Protein 3V75 (pdb70)

Foldseek 3Di:
DDDDPAADAALQVLLLVLCPQFQAEEEQEPAQVLLVLQVHHLALVSSLVSLVLLCVLPLLRHQEYEYAVVSQCVRPPSSVVSLLVSQVSSVVSPHAYEEDAAFDADVVLVVLVCAAAVVHSNDGQEYEYEAPVHPVRCVSNLVSNRRHSHAYAYEQAEDDPCRCVQNVCADPVGDGNNQVLVVLLVSQPPPPPAHRYHYAHEQPDDCCVVHDRPSSHAYEYEDQPHVCRDLLNQCVSQPPCSSRYRYYDYCQQSSQPPDSVSNSVSSSVSRVSNVVNNVD

Sequence (280 aa):
NLLYFQQGSLEPFGARLSSRADDDRGPLCVGIDPHASSLLADWGLSDDVAGLERFSRTVVEALGEHVVAVFKPQSAFFERFGSRGVAVLEKTVAEARAAGALVVDAKRGDIGSTAAYAEEAFLRKDSSPLFSDALTVSPYLGYGSLRPAVELARESSGAGLFVLALTSNPEGGEVQHAVRTDGRDVAATLAHLAAENAGEEPLGSFGAVVGATLGDLSSYDLDDINGPLLAPGIGAQGAAPADLPGVFGAAVRNVVPNVVSRGVLRHGPDVRALRRTAADDRFAEEIRRAAVAA

CATH classification: 3.20.20.70

Secondary structure (DSSP, 8-state):
-------PPPHHHHHHH---S-S-EEEE---HHHHHHTT--SSHHHHHHHHHHHHHHHTTT-SEEEE-HHHHHTTHHHHHHHHHHHHHHHHHTT-EE----B---TT--HHHHHHSSTTSTT--SEEEE--TT-GGGGHHHHHHHHHHT-EEEEEEE--STTTHHHHT-B-TTS-BTTT--HHHHHHTTT-SS--SEEEEE-TT-S-GGGS----SS-EEE--TTSTT-SGGGHHHHHGGGGGGEEEEESHHHHTTTT-HHHHHHHHHHHHHHHHHHHH-

B-factor: mean 14.93, std 10.45, range [2.68, 71.51]

InterPro domains:
  IPR001754 Orotidine 5'-phosphate decarboxylase domain [PF00215] (19-264)
  IPR001754 Orotidine 5'-phosphate decarboxylase domain [SM00934] (19-265)
  IPR011060 Ribulose-phosphate binding barrel [SSF51366] (6-270)
  IPR011995 Orotidine 5'-phosphate decarboxylase, type 2 [MF_01215] (4-279)
  IPR011995 Orotidine 5'-phosphate decarboxylase, type 2 [PTHR43375] (6-278)
  IPR011995 Orotidine 5'-phosphate decarboxylase, type 2 [TIGR02127] (6-265)
  IPR013785 Aldolase-type TIM barrel [G3DSA:3.20.20.70] (5-280)
  IPR018089 Orotidine 5'-phosphate decarboxylase, active site [PS00156] (93-106)

Structure (mmCIF, N/CA/C/O backbone):
data_3V75
#
_entry.id   3V75
#
_cell.length_a   77.882
_cell.length_b   83.342
_cell.length_c   44.081
_cell.angle_alpha   90.00
_cell.angle_beta   110.52
_cell.angle_gamma   90.00
#
_symmetry.space_group_name_H-M   'C 1 2 1'
#
loop_
_entity.id
_entity.type
_entity.pdbx_description
1 polymer "Orotidine 5'-phosphate decarboxylase"
2 water water
#
loop_
_atom_site.group_PDB
_atom_site.id
_atom_site.type_symbol
_atom_site.label_atom_id
_atom_site.label_alt_id
_atom_site.label_comp_id
_atom_site.label_asym_id
_atom_site.label_entity_id
_atom_site.label_seq_id
_atom_site.pdbx_PDB_ins_code
_atom_site.Cartn_x
_atom_site.Cartn_y
_atom_site.Cartn_z
_atom_site.occupancy
_atom_site.B_iso_or_equiv
_atom_site.auth_seq_id
_atom_site.auth_comp_id
_atom_site.auth_asym_id
_atom_site.auth_atom_id
_atom_site.pdbx_PDB_model_num
ATOM 1 N N . ASN A 1 16 ? 39.431 34.304 -8.194 1.00 46.29 -5 ASN A N 1
ATOM 2 C CA . ASN A 1 16 ? 38.641 33.750 -7.072 1.00 46.80 -5 ASN A CA 1
ATOM 3 C C . ASN A 1 16 ? 37.333 34.531 -6.766 1.00 49.73 -5 ASN A C 1
ATOM 4 O O . ASN A 1 16 ? 36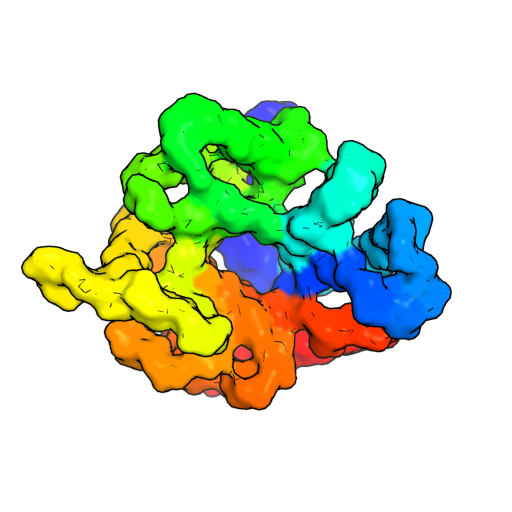.759 34.411 -5.661 1.00 43.62 -5 ASN A O 1
ATOM 9 N N . LEU A 1 17 ? 36.793 35.215 -7.781 1.00 27.54 -4 LEU A N 1
ATOM 10 C CA A LEU A 1 17 ? 35.841 36.296 -7.572 0.51 20.09 -4 LEU A CA 1
ATOM 11 C CA B LEU A 1 17 ? 35.849 36.323 -7.556 0.49 21.63 -4 LEU A CA 1
ATOM 12 C C . LEU A 1 17 ? 34.479 35.936 -6.964 1.00 28.87 -4 LEU A C 1
ATOM 13 O O . LEU A 1 17 ? 33.940 34.839 -7.199 1.00 25.54 -4 LEU A O 1
ATOM 22 N N . TYR A 1 18 ? 33.924 36.862 -6.174 1.00 16.13 -3 TYR A N 1
ATOM 23 C CA . TYR A 1 18 ? 32.525 36.791 -5.769 1.00 15.11 -3 TYR A CA 1
ATOM 24 C C . TYR A 1 18 ? 31.630 36.936 -7.022 1.00 15.58 -3 TYR A C 1
ATOM 25 O O . TYR A 1 18 ? 31.990 37.601 -7.996 1.00 14.29 -3 TYR A O 1
ATOM 34 N N . PHE A 1 19 ? 30.433 36.359 -6.983 1.00 13.06 -2 PHE A N 1
ATOM 35 C CA . PHE A 1 19 ? 29.385 36.779 -7.928 1.00 11.81 -2 PHE A CA 1
ATOM 36 C C . PHE A 1 19 ? 28.038 36.423 -7.345 1.00 12.20 -2 PHE A C 1
ATOM 37 O O . PHE A 1 19 ? 27.889 35.408 -6.658 1.00 13.61 -2 PHE A O 1
ATOM 45 N N . GLN A 1 20 ? 27.032 37.240 -7.623 1.00 13.01 -1 GLN A N 1
ATOM 46 C CA A GLN A 1 20 ? 25.738 37.041 -6.966 0.50 13.78 -1 GLN A CA 1
ATOM 47 C CA B GLN A 1 20 ? 25.756 37.042 -6.954 0.50 13.97 -1 GLN A CA 1
ATOM 48 C C . GLN A 1 20 ? 25.147 35.700 -7.379 1.00 14.50 -1 GLN A C 1
ATOM 49 O O . GLN A 1 20 ? 24.369 35.095 -6.634 1.00 16.75 -1 GLN A O 1
ATOM 60 N N . GLY A 1 21 ? 25.533 35.206 -8.565 1.00 13.82 0 GLY A N 1
ATOM 61 C CA . GLY A 1 21 ? 25.065 33.919 -9.058 1.00 17.52 0 GLY A CA 1
ATOM 62 C C . GLY A 1 21 ? 25.739 32.684 -8.486 1.00 17.29 0 GLY A C 1
ATOM 63 O O . GLY A 1 21 ? 25.452 31.553 -8.912 1.00 20.15 0 GLY A O 1
ATOM 77 N N . SER A 1 23 ? 26.638 29.458 -6.503 1.00 27.86 2 SER A N 1
ATOM 78 C CA . SER A 1 23 ? 25.630 28.518 -5.983 1.00 28.39 2 SER A CA 1
ATOM 79 C C . SER A 1 23 ? 25.792 28.373 -4.456 1.00 28.10 2 SER A C 1
ATOM 80 O O . SER A 1 23 ? 26.923 28.352 -3.950 1.00 29.25 2 SER A O 1
ATOM 83 N N . LEU A 1 24 ? 24.662 28.241 -3.739 1.00 22.05 3 LEU A N 1
ATOM 84 C CA . LEU A 1 24 ? 24.722 27.787 -2.348 1.00 17.33 3 LEU A CA 1
ATOM 85 C C . LEU A 1 24 ? 25.309 26.396 -2.366 1.00 17.78 3 LEU A C 1
ATOM 86 O O . LEU A 1 24 ? 24.972 25.583 -3.260 1.00 16.36 3 LEU A O 1
ATOM 91 N N . GLU A 1 25 ? 26.164 26.114 -1.378 1.00 13.81 4 GLU A N 1
ATOM 92 C CA . GLU A 1 25 ? 26.660 24.759 -1.127 1.00 15.18 4 GLU A CA 1
ATOM 93 C C . GLU A 1 25 ? 25.452 23.823 -0.907 1.00 11.06 4 GLU A C 1
ATOM 94 O O . GLU A 1 25 ? 24.383 24.264 -0.491 1.00 11.88 4 GLU A O 1
ATOM 100 N N . PRO A 1 26 ? 25.588 22.529 -1.242 1.00 11.28 5 PRO A N 1
ATOM 101 C CA . PRO A 1 26 ? 24.441 21.619 -1.120 1.00 9.82 5 PRO A CA 1
ATOM 102 C C . PRO A 1 26 ? 23.822 21.606 0.288 1.00 11.90 5 PRO A C 1
ATOM 103 O O . PRO A 1 26 ? 24.563 21.704 1.288 1.00 9.93 5 PRO A O 1
ATOM 107 N N . PHE A 1 27 ? 22.496 21.531 0.344 1.00 9.68 6 PHE A N 1
ATOM 108 C CA . PHE A 1 27 ? 21.783 21.573 1.598 1.00 9.67 6 PHE A CA 1
ATOM 109 C C . PHE A 1 27 ? 22.298 20.562 2.637 1.00 9.18 6 PHE A C 1
ATOM 110 O O . PHE A 1 27 ? 22.461 20.927 3.820 1.00 8.68 6 PHE A O 1
ATOM 118 N N . GLY A 1 28 ? 22.566 19.323 2.234 1.00 8.87 7 GLY A N 1
ATOM 119 C CA . GLY A 1 28 ? 22.961 18.310 3.214 1.00 9.04 7 GLY A CA 1
ATOM 120 C C . GLY A 1 28 ? 24.240 18.756 3.923 1.00 10.36 7 GLY A C 1
ATOM 121 O O . GLY A 1 28 ? 24.359 18.639 5.170 1.00 10.38 7 GLY A O 1
ATOM 122 N N . ALA A 1 29 ? 25.210 19.267 3.160 1.00 9.31 8 ALA A N 1
ATOM 123 C CA . ALA A 1 29 ? 26.445 19.758 3.734 1.00 9.71 8 ALA A CA 1
ATOM 124 C C . ALA A 1 29 ? 26.207 20.990 4.613 1.00 11.08 8 ALA A C 1
ATOM 125 O O . ALA A 1 29 ? 26.799 21.114 5.707 1.00 10.48 8 ALA A O 1
ATOM 127 N N . ARG A 1 30 ? 25.386 21.932 4.146 1.00 10.74 9 ARG A N 1
ATOM 128 C CA . ARG A 1 30 ? 25.137 23.143 4.937 1.00 9.18 9 ARG A CA 1
ATOM 129 C C . ARG A 1 30 ? 24.412 22.797 6.242 1.00 10.76 9 ARG A C 1
ATOM 130 O O . ARG A 1 30 ? 24.714 23.383 7.294 1.00 9.89 9 ARG A O 1
ATOM 138 N N . LEU A 1 31 ? 23.478 21.861 6.167 1.00 7.72 10 LEU A N 1
ATOM 139 C CA . LEU A 1 31 ? 22.705 21.447 7.344 1.00 7.76 10 LEU A CA 1
ATOM 140 C C . LEU A 1 31 ? 23.639 20.748 8.365 1.00 10.34 10 LEU A C 1
ATOM 141 O O . LEU A 1 31 ? 23.579 21.021 9.564 1.00 9.30 10 LEU A O 1
ATOM 146 N N . SER A 1 32 ? 24.485 19.835 7.884 1.00 9.71 11 SER A N 1
ATOM 147 C CA A SER A 1 32 ? 25.436 19.121 8.748 0.70 9.64 11 SER A CA 1
ATOM 148 C CA B SER A 1 32 ? 25.457 19.128 8.726 0.30 11.50 11 SER A CA 1
ATOM 149 C C . SER A 1 32 ? 26.315 20.146 9.476 1.00 12.85 11 SER A C 1
ATOM 150 O O . SER A 1 32 ? 26.528 20.048 10.715 1.00 12.12 11 SER A O 1
ATOM 155 N N . ARG A 1 33 ? 26.820 21.143 8.749 1.00 11.63 12 ARG A N 1
ATOM 156 C CA . ARG A 1 33 ? 27.651 22.183 9.366 1.00 13.62 12 ARG A CA 1
ATOM 157 C C . ARG A 1 33 ? 26.867 23.028 10.374 1.00 12.58 12 ARG A C 1
ATOM 158 O O . ARG A 1 33 ? 27.397 23.348 11.460 1.00 12.70 12 ARG A O 1
ATOM 166 N N . ALA A 1 34 ? 25.622 23.385 10.046 1.00 11.52 13 ALA A N 1
ATOM 167 C CA . ALA A 1 34 ? 24.821 24.245 10.914 1.00 10.78 13 ALA A CA 1
ATOM 168 C C . ALA A 1 34 ? 24.533 23.536 12.246 1.00 9.46 13 ALA A C 1
ATOM 169 O O . ALA A 1 34 ? 24.621 24.160 13.320 1.00 10.19 13 ALA A O 1
ATOM 179 N N . ASP A 1 36 ? 26.326 21.216 13.599 1.00 11.57 15 ASP A N 1
ATOM 180 C CA . ASP A 1 36 ? 27.584 21.136 14.363 1.00 15.23 15 ASP A CA 1
ATOM 181 C C . ASP A 1 36 ? 27.860 22.494 15.047 1.00 14.58 15 ASP A C 1
ATOM 182 O O . ASP A 1 36 ? 28.287 22.557 16.209 1.00 17.10 15 ASP A O 1
ATOM 187 N N . ASP A 1 37 ? 27.663 23.586 14.298 1.00 11.53 16 ASP A N 1
ATOM 188 C CA A ASP A 1 37 ? 28.059 24.925 14.757 0.50 12.22 16 ASP A CA 1
ATOM 189 C CA B ASP A 1 37 ? 28.050 24.905 14.764 0.50 13.30 16 ASP A CA 1
ATOM 190 C C . ASP A 1 37 ? 27.090 25.466 15.816 1.00 14.62 16 ASP A C 1
ATOM 191 O O . ASP A 1 37 ? 27.517 25.991 16.836 1.00 18.14 16 ASP A O 1
ATOM 200 N N . ARG A 1 38 ? 25.792 25.364 15.576 1.00 11.68 17 ARG A N 1
ATOM 201 C CA . ARG A 1 38 ? 24.801 25.972 16.453 1.00 10.90 17 ARG A CA 1
ATOM 202 C C . ARG A 1 38 ? 24.095 24.966 17.348 1.00 12.14 17 ARG A C 1
ATOM 203 O O . ARG A 1 38 ? 23.337 25.370 18.243 1.00 16.86 17 ARG A O 1
ATOM 211 N N . GLY A 1 39 ? 24.297 23.676 17.077 1.00 10.03 18 GLY A N 1
ATOM 212 C CA . GLY A 1 39 ? 23.674 22.618 17.866 1.00 11.84 18 GLY A CA 1
ATOM 213 C C . GLY A 1 39 ? 22.549 21.945 17.094 1.00 12.57 18 GLY A C 1
ATOM 214 O O . GLY A 1 39 ? 21.942 22.539 16.171 1.00 11.45 18 GLY A O 1
ATOM 215 N N . PRO A 1 40 ? 22.257 20.691 17.449 1.00 10.18 19 PRO A N 1
ATOM 216 C CA . PRO A 1 40 ? 21.292 19.899 16.680 1.00 9.99 19 PRO A CA 1
ATOM 217 C C . PRO A 1 40 ? 19.834 20.205 17.084 1.00 8.44 19 PRO A C 1
ATOM 218 O O . PRO A 1 40 ? 19.203 19.444 17.831 1.00 10.20 19 PRO A O 1
ATOM 222 N N . LEU A 1 41 ? 19.281 21.267 16.527 1.00 7.63 20 LEU A N 1
ATOM 223 C CA . LEU A 1 41 ? 17.929 21.643 16.865 1.00 8.02 20 LEU A CA 1
ATOM 224 C C . LEU A 1 41 ? 17.288 22.434 15.732 1.00 7.30 20 LEU A C 1
ATOM 225 O O . LEU A 1 41 ? 17.922 23.319 15.143 1.00 7.40 20 LEU A O 1
ATOM 230 N N . CYS A 1 42 ? 16.020 22.120 15.466 1.00 6.09 21 CYS A N 1
ATOM 231 C CA . CYS A 1 42 ? 15.163 22.910 14.594 1.00 4.96 21 CYS A CA 1
ATOM 232 C C . CYS A 1 42 ? 13.998 23.399 15.446 1.00 6.13 21 CYS A C 1
ATOM 233 O O . CYS A 1 42 ? 13.390 22.607 16.171 1.00 7.34 21 CYS A O 1
ATOM 236 N N . VAL A 1 43 ? 13.695 24.688 15.373 1.00 6.36 22 VAL A N 1
ATOM 237 C CA . VAL A 1 43 ? 12.595 25.249 16.160 1.00 5.67 22 VAL A CA 1
ATOM 238 C C . VAL A 1 43 ? 11.456 25.587 15.227 1.00 5.28 22 VAL A C 1
ATOM 239 O O . VAL A 1 43 ? 11.653 26.300 14.224 1.00 5.61 22 VAL A O 1
ATOM 243 N N . GLY A 1 44 ? 10.262 25.091 15.516 1.00 5.54 23 GLY A N 1
ATOM 244 C CA . GLY A 1 44 ? 9.110 25.418 14.687 1.00 6.18 23 GLY A CA 1
ATOM 245 C C . GLY A 1 44 ? 8.767 26.890 14.817 1.00 6.44 23 GLY A C 1
ATOM 246 O O . GLY A 1 44 ? 8.983 27.523 15.870 1.00 8.65 23 GLY A O 1
ATOM 247 N N . ILE A 1 45 ? 8.228 27.481 13.751 1.00 6.42 24 ILE A N 1
ATOM 248 C CA . ILE A 1 45 ? 7.608 28.797 13.895 1.00 6.90 24 ILE A CA 1
ATOM 249 C C . ILE A 1 45 ? 6.130 28.522 13.631 1.00 6.68 24 ILE A C 1
ATOM 250 O O . ILE A 1 45 ? 5.688 28.382 12.459 1.00 6.81 24 ILE A O 1
ATOM 255 N N . ASP A 1 46 ? 5.366 28.398 14.725 1.00 8.84 25 ASP A N 1
ATOM 256 C CA . ASP A 1 46 ? 4.030 27.818 14.701 1.00 7.92 25 ASP A CA 1
ATOM 257 C C . ASP A 1 46 ? 3.005 2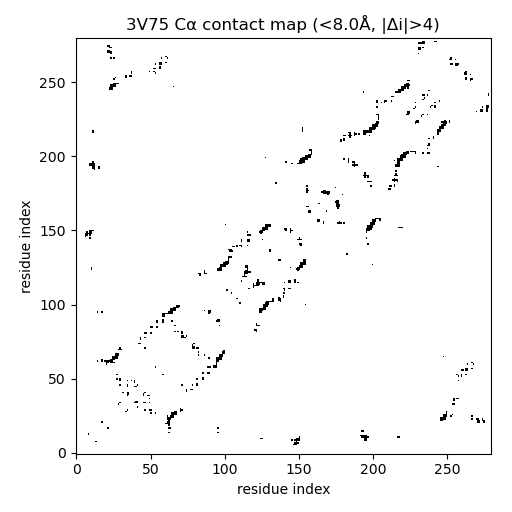8.760 15.324 1.00 9.17 25 ASP A C 1
ATOM 258 O O . ASP A 1 46 ? 2.558 28.532 16.460 1.00 9.44 25 ASP A O 1
ATOM 263 N N . PRO A 1 47 ? 2.656 29.851 14.628 1.00 7.36 26 PRO A N 1
ATOM 264 C CA . PRO A 1 47 ? 1.776 30.864 15.228 1.00 7.97 26 PRO A CA 1
ATOM 265 C C . PRO A 1 47 ? 0.309 30.440 15.123 1.00 9.43 26 PRO A C 1
ATOM 266 O O . PRO A 1 47 ? -0.511 31.144 14.497 1.00 11.20 26 PRO A O 1
ATOM 270 N N . HIS A 1 48 ? -0.039 29.299 15.705 1.00 8.71 27 HIS A N 1
ATOM 271 C CA . HIS A 1 48 ? -1.458 28.938 15.781 1.00 10.57 27 HIS A CA 1
ATOM 272 C C . HIS A 1 48 ? -2.169 29.739 16.853 1.00 12.44 27 HIS A C 1
ATOM 273 O O . HIS A 1 48 ? -1.534 30.351 17.732 1.00 11.62 27 HIS A O 1
ATOM 280 N N . ALA A 1 49 ? -3.495 29.760 16.779 1.00 13.05 28 ALA A N 1
ATOM 281 C CA . ALA A 1 49 ? -4.259 30.600 17.693 1.00 15.78 28 ALA A CA 1
ATOM 282 C C . ALA A 1 49 ? -3.974 30.306 19.179 1.00 14.53 28 ALA A C 1
ATOM 283 O O . ALA A 1 49 ? -3.951 31.244 19.969 1.00 18.10 28 ALA A O 1
ATOM 285 N N . SER A 1 50 ? -3.761 29.026 19.541 1.00 20.12 29 SER A N 1
ATOM 286 C CA A SER A 1 50 ? -3.451 28.629 20.922 0.50 23.64 29 SER A CA 1
ATOM 287 C CA B SER A 1 50 ? -3.479 28.679 20.945 0.50 24.14 29 SER A CA 1
ATOM 288 C C . SER A 1 50 ? -2.196 29.383 21.388 1.00 26.24 29 SER A C 1
ATOM 289 O O . SER A 1 50 ? -2.215 30.107 22.388 1.00 23.53 29 SER A O 1
ATOM 294 N N . LEU A 1 51 ? -1.091 29.205 20.650 1.00 16.56 30 LEU A N 1
ATOM 295 C CA . LEU A 1 51 ? 0.182 29.852 21.050 1.00 14.74 30 LEU A CA 1
ATOM 296 C C . LEU A 1 51 ? 0.061 31.367 21.046 1.00 12.40 30 LEU A C 1
ATOM 297 O O . LEU A 1 51 ? 0.623 32.041 21.921 1.00 14.84 30 LEU A O 1
ATOM 302 N N . LEU A 1 52 ? -0.654 31.936 20.064 1.00 15.46 31 LEU A N 1
ATOM 303 C CA . LEU A 1 52 ? -0.799 33.392 20.051 1.00 14.47 31 LEU A CA 1
ATOM 304 C C . LEU A 1 52 ? -1.534 33.871 21.328 1.00 17.83 31 LEU A C 1
ATOM 305 O O . LEU A 1 52 ? -1.101 34.836 21.966 1.00 19.81 31 LEU A O 1
ATOM 310 N N . ALA A 1 53 ? -2.617 33.178 21.692 1.00 18.25 32 ALA A N 1
ATOM 311 C CA . ALA A 1 53 ? -3.377 33.541 22.894 1.00 25.53 32 ALA A CA 1
ATOM 312 C C . ALA A 1 53 ? -2.449 33.356 24.102 1.00 25.31 32 ALA A C 1
ATOM 313 O O . ALA A 1 53 ? -2.405 34.232 24.974 1.00 25.17 32 ALA A O 1
ATOM 315 N N . ASP A 1 54 ? -1.733 32.235 24.162 1.00 19.44 33 ASP A N 1
ATOM 316 C CA . ASP A 1 54 ? -0.753 32.032 25.246 1.00 21.56 33 ASP A CA 1
ATOM 317 C C . ASP A 1 54 ? 0.255 33.205 25.358 1.00 18.60 33 ASP A C 1
ATOM 318 O O . ASP A 1 54 ? 0.634 33.607 26.487 1.00 22.67 33 ASP A O 1
ATOM 323 N N . TRP A 1 55 ? 0.764 33.745 24.241 1.00 18.51 34 TRP A N 1
ATOM 324 C CA . TRP A 1 55 ? 1.687 34.894 24.281 1.00 16.52 34 TRP A CA 1
ATOM 325 C C . TRP A 1 55 ? 0.973 36.198 24.568 1.00 26.26 34 TRP A C 1
ATOM 326 O O . TRP A 1 55 ? 1.598 37.261 24.515 1.00 20.36 34 TRP A O 1
ATOM 337 N N . GLY A 1 56 ? -0.342 36.127 24.795 1.00 19.10 35 GLY A N 1
ATOM 338 C CA . GLY A 1 56 ? -1.150 37.320 24.999 1.00 19.88 35 GLY A CA 1
ATOM 339 C C . GLY A 1 56 ? -1.311 38.142 23.730 1.00 26.98 35 GLY A C 1
ATOM 340 O O . GLY A 1 56 ? -1.457 39.375 23.802 1.00 26.32 35 GLY A O 1
ATOM 341 N N . LEU A 1 57 ? -1.248 37.479 22.563 1.00 21.18 36 LEU A N 1
ATOM 342 C CA . LEU A 1 57 ? -1.417 38.185 21.286 1.00 21.47 36 LEU A CA 1
ATOM 343 C C . LEU A 1 57 ? -2.793 37.829 20.698 1.00 14.63 36 LEU A C 1
ATOM 344 O O . LEU A 1 57 ? -3.374 36.773 21.015 1.00 22.36 36 LEU A O 1
ATOM 349 N N . SER A 1 58 ? -3.292 38.690 19.834 1.00 20.14 37 SER A N 1
ATOM 350 C CA . SER A 1 58 ? -4.606 38.479 19.236 1.00 20.69 37 SER A CA 1
ATOM 351 C C . SER A 1 58 ? -4.494 37.467 18.094 1.00 21.13 37 SER A C 1
ATOM 352 O O . SER A 1 58 ? -3.391 37.278 17.532 1.00 18.23 37 SER A O 1
ATOM 355 N N . ASP A 1 59 ? -5.605 36.829 17.735 1.00 16.52 38 ASP A N 1
ATOM 356 C CA . ASP A 1 59 ? -5.584 35.830 16.672 1.00 13.95 38 ASP A CA 1
ATOM 357 C C . ASP A 1 59 ? -5.828 36.513 15.349 1.00 18.49 38 ASP A C 1
ATOM 358 O O . ASP A 1 59 ? -6.922 36.412 14.764 1.00 21.18 38 ASP A O 1
ATOM 363 N N . ASP A 1 60 ? -4.852 37.279 14.902 1.00 14.76 39 ASP A N 1
ATOM 364 C CA . ASP A 1 60 ? -5.002 38.026 13.664 1.00 15.84 39 ASP A CA 1
ATOM 365 C C . ASP A 1 60 ? -3.649 38.284 13.084 1.00 16.98 39 ASP A C 1
ATOM 366 O O . ASP A 1 60 ? -2.642 37.851 13.658 1.00 15.35 39 ASP A O 1
ATOM 371 N N . VAL A 1 61 ? -3.620 38.979 11.944 1.00 15.89 40 VAL A N 1
ATOM 372 C CA . VAL A 1 61 ? -2.382 39.215 11.209 1.00 16.73 40 VAL A CA 1
ATOM 373 C C . VAL A 1 61 ? -1.362 39.971 12.067 1.00 17.11 40 VAL A C 1
ATOM 374 O O . VAL A 1 61 ? -0.160 39.655 12.035 1.00 15.32 40 VAL A O 1
ATOM 378 N N . ALA A 1 62 ? -1.826 40.976 12.809 1.00 13.89 41 ALA A N 1
ATOM 379 C CA . ALA A 1 62 ? -0.906 41.730 13.683 1.00 15.97 41 ALA A CA 1
ATOM 380 C C . ALA A 1 62 ? -0.268 40.822 14.759 1.00 13.48 41 ALA A C 1
ATOM 381 O O . ALA A 1 62 ? 0.928 40.945 15.044 1.00 16.70 41 ALA A O 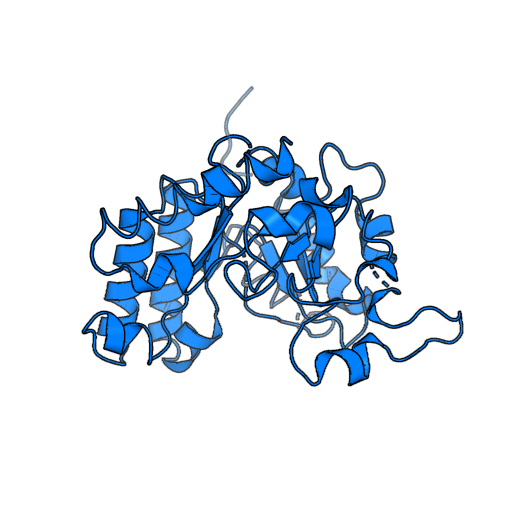1
ATOM 383 N N . GLY A 1 63 ? -1.062 39.903 15.327 1.00 14.14 42 GLY A N 1
ATOM 384 C CA . GLY A 1 63 ? -0.555 38.948 16.303 1.00 12.38 42 GLY A CA 1
ATOM 385 C C . GLY A 1 63 ? 0.435 37.976 15.681 1.00 15.88 42 GLY A C 1
ATOM 386 O O . GLY A 1 63 ? 1.534 37.710 16.223 1.00 15.06 42 GLY A O 1
ATOM 387 N N . LEU A 1 64 ? 0.042 37.436 14.524 1.00 12.96 43 LEU A N 1
ATOM 388 C CA . LEU A 1 64 ? 0.913 36.569 13.719 1.00 15.91 43 LEU A CA 1
ATOM 389 C C . LEU A 1 64 ? 2.270 37.213 13.482 1.00 11.47 43 LEU A C 1
ATOM 390 O O . LEU A 1 64 ? 3.340 36.581 13.642 1.00 12.16 43 LEU A O 1
ATOM 395 N N . GLU A 1 65 ? 2.225 38.469 13.082 1.00 13.41 44 GLU A N 1
ATOM 396 C CA . GLU A 1 65 ? 3.426 39.203 12.760 1.00 11.99 44 GLU A CA 1
ATOM 397 C C . GLU A 1 65 ? 4.312 39.452 14.000 1.00 15.97 44 GLU A C 1
ATOM 398 O O . GLU A 1 65 ? 5.538 39.305 13.936 1.00 13.14 44 GLU A O 1
ATOM 404 N N . ARG A 1 66 ? 3.697 39.837 15.124 1.00 13.34 45 ARG A N 1
ATOM 405 C CA . ARG A 1 66 ? 4.486 40.092 16.338 1.00 14.12 45 ARG A CA 1
ATOM 406 C C . ARG A 1 66 ? 5.157 38.803 16.844 1.00 12.07 45 ARG A C 1
ATOM 407 O O . ARG A 1 66 ? 6.332 38.807 17.258 1.00 11.88 45 ARG A O 1
ATOM 415 N N . PHE A 1 67 ? 4.406 37.709 16.807 1.00 10.73 46 PHE A N 1
ATOM 416 C CA . PHE A 1 67 ? 4.920 36.395 17.215 1.00 11.22 46 PHE A CA 1
ATOM 417 C C . PHE A 1 67 ? 6.141 36.037 16.354 1.00 11.08 46 PHE A C 1
ATOM 418 O O . PHE A 1 67 ? 7.215 35.671 16.861 1.00 10.79 46 PHE A O 1
ATOM 426 N N . SER A 1 68 ? 5.952 36.087 15.040 1.00 11.22 47 SER A N 1
ATOM 427 C CA . SER A 1 68 ? 6.991 35.666 14.107 1.00 10.10 47 SER A CA 1
ATOM 428 C C . SER A 1 68 ? 8.253 36.530 14.238 1.00 10.17 47 SER A C 1
ATOM 429 O O . SER A 1 68 ? 9.393 36.019 14.261 1.00 11.55 47 SER A O 1
ATOM 432 N N . ARG A 1 69 ? 8.052 37.829 14.361 1.00 12.37 48 ARG A N 1
ATOM 433 C CA . ARG A 1 69 ? 9.166 38.733 14.510 1.00 14.97 48 ARG A CA 1
ATOM 434 C C . ARG A 1 69 ? 9.955 38.429 15.785 1.00 13.39 48 ARG A C 1
ATOM 435 O O . ARG A 1 69 ? 11.191 38.436 15.775 1.00 14.85 48 ARG A O 1
ATOM 443 N N . THR A 1 70 ? 9.252 38.179 16.882 1.00 13.04 49 THR A N 1
ATOM 444 C CA . THR A 1 70 ? 9.922 37.923 18.151 1.00 13.52 49 THR A CA 1
ATOM 445 C C . THR A 1 70 ? 10.701 36.617 18.090 1.00 11.63 49 THR A C 1
ATOM 446 O O . THR A 1 70 ? 11.825 36.535 18.619 1.00 10.48 49 THR A O 1
ATOM 450 N N . VAL A 1 71 ? 10.120 35.591 17.459 1.00 10.60 50 VAL A N 1
ATOM 451 C CA . VAL A 1 71 ? 10.815 34.310 17.364 1.00 8.80 50 VAL A CA 1
ATOM 452 C C . VAL A 1 71 ? 12.133 34.477 16.646 1.00 8.79 50 VAL A C 1
ATOM 453 O O . VAL A 1 71 ? 13.163 34.004 17.131 1.00 9.32 50 VAL A O 1
ATOM 457 N N . VAL A 1 72 ? 12.135 35.180 15.507 1.00 8.86 51 VAL A N 1
ATOM 458 C CA . VAL A 1 72 ? 13.394 35.334 14.784 1.00 9.78 51 VAL A CA 1
ATOM 459 C C . VAL A 1 72 ? 14.368 36.271 15.482 1.00 10.75 51 VAL A C 1
ATOM 460 O O . VAL A 1 72 ? 15.581 36.028 15.478 1.00 10.24 51 VAL A O 1
ATOM 464 N N . GLU A 1 73 ? 13.863 37.334 16.101 1.00 10.46 52 GLU A N 1
ATOM 465 C CA . GLU A 1 73 ? 14.767 38.219 16.847 1.00 11.34 52 GLU A CA 1
ATOM 466 C C . GLU A 1 73 ? 15.441 37.483 17.997 1.00 11.33 52 GLU A C 1
ATOM 467 O O . GLU A 1 73 ? 16.641 37.643 18.226 1.00 12.28 52 GLU A O 1
ATOM 473 N N . ALA A 1 74 ? 14.657 36.684 18.724 1.00 10.93 53 ALA A N 1
ATOM 474 C CA . ALA A 1 74 ? 15.188 35.977 19.888 1.00 11.09 53 ALA A CA 1
ATOM 475 C C . ALA A 1 74 ? 16.142 34.879 19.495 1.00 10.50 53 ALA A C 1
ATOM 476 O O . ALA A 1 74 ? 17.173 34.679 20.144 1.00 11.14 53 ALA A O 1
ATOM 478 N N . LEU A 1 75 ? 15.792 34.140 18.452 1.00 9.74 54 LEU A N 1
ATOM 479 C CA . LEU A 1 75 ? 16.468 32.881 18.149 1.00 9.63 54 LEU A CA 1
ATOM 480 C C . LEU A 1 75 ? 17.261 32.814 16.840 1.00 9.90 54 LEU A C 1
ATOM 481 O O . LEU A 1 75 ? 18.029 31.876 16.658 1.00 10.47 54 LEU A O 1
ATOM 486 N N . GLY A 1 76 ? 17.088 33.810 15.956 1.00 9.79 55 GLY A N 1
ATOM 487 C CA . GLY A 1 76 ? 17.603 33.690 14.588 1.00 10.33 55 GLY A CA 1
ATOM 488 C C . GLY A 1 76 ? 19.105 33.502 14.527 1.00 9.67 55 GLY A C 1
ATOM 489 O O . GLY A 1 76 ? 19.590 32.793 13.649 1.00 10.42 55 GLY A O 1
ATOM 490 N N . GLU A 1 77 ? 19.839 34.107 15.455 1.00 11.65 56 GLU A N 1
ATOM 491 C CA . GLU A 1 77 ? 21.292 33.957 15.473 1.00 12.06 56 GLU A CA 1
ATOM 492 C C . GLU A 1 77 ? 21.769 32.726 16.224 1.00 12.73 56 GLU A C 1
ATOM 493 O O . GLU A 1 77 ? 22.977 32.431 16.225 1.00 14.96 56 GLU A O 1
ATOM 499 N N . HIS A 1 78 ? 20.838 32.007 16.859 1.00 11.67 57 HIS A N 1
ATOM 500 C CA . HIS A 1 78 ? 21.210 30.985 17.837 1.00 11.35 57 HIS A CA 1
ATOM 501 C C . HIS A 1 78 ? 20.828 29.600 17.470 1.00 10.88 57 HIS A C 1
ATOM 502 O O . HIS A 1 78 ? 21.444 28.647 17.935 1.00 15.16 57 HIS A O 1
ATOM 509 N N . VAL A 1 79 ? 19.845 29.448 16.604 1.00 10.36 58 VAL A N 1
ATOM 510 C CA A VAL A 1 79 ? 19.385 28.091 16.273 0.76 8.30 58 VAL A CA 1
ATOM 511 C CA B VAL A 1 79 ? 19.333 28.143 16.273 0.24 8.66 58 VAL A CA 1
ATOM 512 C C . VAL A 1 79 ? 19.822 27.673 14.892 1.00 8.59 58 VAL A C 1
ATOM 513 O O . VAL A 1 79 ? 19.938 28.515 13.981 1.00 8.40 58 VAL A O 1
ATOM 520 N N . ALA A 1 80 ? 20.117 26.382 14.759 1.00 8.08 59 ALA A N 1
ATOM 521 C CA . ALA A 1 80 ? 20.578 25.848 13.472 1.00 8.73 59 ALA A CA 1
ATOM 522 C C . ALA A 1 80 ? 19.512 26.007 12.382 1.00 6.64 59 ALA A C 1
ATOM 523 O O . ALA A 1 80 ? 19.829 26.407 11.251 1.00 7.46 59 ALA A O 1
ATOM 525 N N . VAL A 1 81 ? 18.264 25.685 12.709 1.00 6.59 60 VAL A N 1
ATOM 526 C CA . VAL A 1 81 ? 17.209 25.585 11.706 1.00 5.89 60 VAL A CA 1
ATOM 527 C C . VAL A 1 81 ? 15.908 26.105 12.299 1.00 5.42 60 VAL A C 1
ATOM 528 O O . VAL A 1 81 ? 15.630 25.878 13.494 1.00 6.06 60 VAL A O 1
ATOM 532 N N . PHE A 1 82 ? 15.097 26.780 11.486 1.00 5.39 61 PHE A N 1
A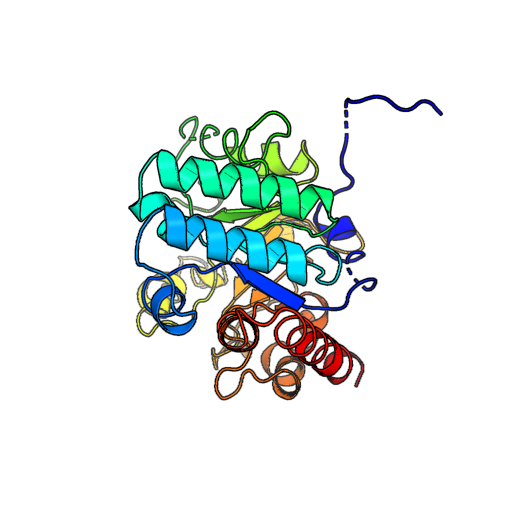TOM 533 C CA . PHE A 1 82 ? 13.687 27.037 11.820 1.00 5.38 61 PHE A CA 1
ATOM 534 C C . PHE A 1 82 ? 12.778 26.292 10.884 1.00 6.44 61 PHE A C 1
ATOM 535 O O . PHE A 1 82 ? 13.144 26.064 9.715 1.00 7.16 61 PHE A O 1
ATOM 543 N N . LYS A 1 83 ? 11.573 25.968 11.342 1.00 5.05 62 LYS A N 1
ATOM 544 C CA . LYS A 1 83 ? 10.577 25.338 10.476 1.00 5.17 62 LYS A CA 1
ATOM 545 C C . LYS A 1 83 ? 9.257 26.074 10.600 1.00 4.69 62 LYS A C 1
ATOM 546 O O . LYS A 1 83 ? 8.428 25.744 11.446 1.00 5.19 62 LYS A O 1
ATOM 552 N N . PRO A 1 84 ? 9.043 27.104 9.773 1.00 5.52 63 PRO A N 1
ATOM 553 C CA . PRO A 1 84 ? 7.705 27.705 9.769 1.00 5.62 63 PRO A CA 1
ATOM 554 C C . PRO A 1 84 ? 6.695 26.724 9.214 1.00 3.94 63 PRO A C 1
ATOM 555 O O . PRO A 1 84 ? 6.994 26.021 8.245 1.00 5.19 63 PRO A O 1
ATOM 559 N N . GLN A 1 85 ? 5.501 26.695 9.802 1.00 5.01 64 GLN A N 1
ATOM 560 C CA . GLN A 1 85 ? 4.398 25.884 9.283 1.00 4.29 64 GLN A CA 1
ATOM 561 C C . GLN A 1 85 ? 3.489 26.805 8.481 1.00 4.46 64 GLN A C 1
ATOM 562 O O . GLN A 1 85 ? 2.792 27.643 9.026 1.00 4.87 64 GLN A O 1
ATOM 568 N N . SER A 1 86 ? 3.518 26.612 7.159 1.00 4.31 65 SER A N 1
ATOM 569 C CA . SER A 1 86 ? 2.823 27.486 6.223 1.00 5.03 65 SER A CA 1
ATOM 570 C C . SER A 1 86 ? 1.341 27.658 6.565 1.00 5.24 65 SER A C 1
ATOM 571 O O . SER A 1 86 ? 0.804 28.756 6.399 1.00 5.19 65 SER A O 1
ATOM 574 N N . ALA A 1 87 ? 0.669 26.597 7.004 1.00 4.42 66 ALA A N 1
ATOM 575 C CA . ALA A 1 87 ? -0.779 26.690 7.207 1.00 5.23 66 ALA A CA 1
ATOM 576 C C . ALA A 1 87 ? -1.184 27.806 8.162 1.00 4.71 66 ALA A C 1
ATOM 577 O O . ALA A 1 87 ? -2.224 28.429 8.008 1.00 5.71 66 ALA A O 1
ATOM 579 N N . PHE A 1 88 ? -0.357 28.027 9.191 1.00 5.01 67 PHE A N 1
ATOM 580 C CA . PHE A 1 88 ? -0.705 29.019 10.209 1.00 5.43 67 PHE A CA 1
ATOM 581 C C . PHE A 1 88 ? -0.601 30.451 9.683 1.00 7.52 67 PHE A C 1
ATOM 582 O O . PHE A 1 88 ? -1.179 31.359 10.261 1.00 9.09 67 PHE A O 1
ATOM 590 N N . PHE A 1 89 ? 0.141 30.632 8.587 1.00 6.62 68 PHE A N 1
ATOM 591 C CA . PHE A 1 89 ? 0.243 31.918 7.900 1.00 7.72 68 PHE A CA 1
ATOM 592 C C . PHE A 1 89 ? -0.87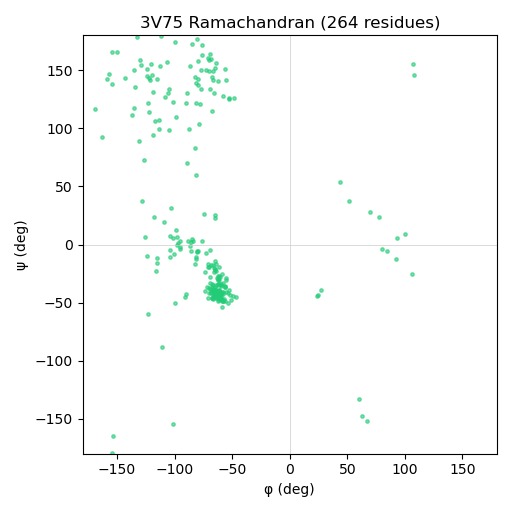4 32.007 6.828 1.00 7.69 68 PHE A C 1
ATOM 593 O O . PHE A 1 89 ? -1.520 33.041 6.669 1.00 9.12 68 PHE A O 1
ATOM 601 N N . GLU A 1 90 ? -1.090 30.898 6.101 1.00 6.21 69 GLU A N 1
ATOM 602 C CA . GLU A 1 90 ? -2.037 30.898 4.982 1.00 6.19 69 GLU A CA 1
ATOM 603 C C . GLU A 1 90 ? -3.448 31.188 5.442 1.00 7.58 69 GLU A C 1
ATOM 604 O O . GLU A 1 90 ? -4.278 31.673 4.664 1.00 8.24 69 GLU A O 1
ATOM 610 N N . ARG A 1 91 ? -3.749 30.857 6.705 1.00 7.14 70 ARG A N 1
ATOM 611 C CA . ARG A 1 91 ? -5.103 31.088 7.226 1.00 7.29 70 ARG A CA 1
ATOM 612 C C . ARG A 1 91 ? -5.473 32.571 7.217 1.00 8.62 70 ARG A C 1
ATOM 613 O O . ARG A 1 91 ? -6.655 32.911 7.258 1.00 10.05 70 ARG A O 1
ATOM 621 N N . PHE A 1 92 ? -4.462 33.443 7.141 1.00 7.83 71 PHE A N 1
ATOM 622 C CA . PHE A 1 92 ? -4.706 34.885 7.002 1.00 10.25 71 PHE A CA 1
ATOM 623 C C . PHE A 1 92 ? -4.584 35.384 5.549 1.00 11.36 71 PHE A C 1
ATOM 624 O O . PHE A 1 92 ? -4.560 36.590 5.316 1.00 14.82 71 PHE A O 1
ATOM 632 N N . GLY A 1 93 ? -4.543 34.472 4.587 1.00 10.15 72 GLY A N 1
ATOM 633 C CA . GLY A 1 93 ? -4.479 34.856 3.176 1.00 10.63 72 GLY A CA 1
ATOM 634 C C . GLY A 1 93 ? -3.163 35.531 2.814 1.00 11.03 72 GLY A C 1
ATOM 635 O O . GLY A 1 93 ? -2.095 35.269 3.422 1.00 10.85 72 GLY A O 1
ATOM 636 N N . SER A 1 94 ? -3.227 36.400 1.808 1.00 10.64 73 SER A N 1
ATOM 637 C CA . SER A 1 94 ? -2.025 37.033 1.279 1.00 9.56 73 SER A CA 1
ATOM 638 C C . SER A 1 94 ? -1.268 37.838 2.339 1.00 9.39 73 SER A C 1
ATOM 639 O O . SER A 1 94 ? -0.046 37.850 2.334 1.00 10.16 73 SER A O 1
ATOM 642 N N . ARG A 1 95 ? -1.990 38.481 3.249 1.00 10.17 74 ARG A N 1
ATOM 643 C CA . ARG A 1 95 ? -1.322 39.240 4.301 1.00 11.79 74 ARG A CA 1
ATOM 644 C C . ARG A 1 95 ? -0.540 38.328 5.254 1.00 9.61 74 ARG A C 1
ATOM 645 O O . ARG A 1 95 ? 0.538 38.711 5.747 1.00 10.27 74 ARG A O 1
ATOM 653 N N . GLY A 1 96 ? -1.057 37.130 5.502 1.00 9.39 75 GLY A N 1
ATOM 654 C CA . GLY A 1 96 ? -0.292 36.151 6.271 1.00 10.16 75 GLY A CA 1
ATOM 655 C C . GLY A 1 96 ? 0.929 35.646 5.532 1.00 7.68 75 GLY A C 1
ATOM 656 O O . GLY A 1 96 ? 2.004 35.461 6.097 1.00 8.09 75 GLY A O 1
ATOM 657 N N . VAL A 1 97 ? 0.762 35.394 4.229 1.00 7.95 76 VAL A N 1
ATOM 658 C CA . VAL A 1 97 ? 1.903 34.982 3.411 1.00 7.14 76 VAL A CA 1
ATOM 659 C C . VAL A 1 97 ? 2.993 36.066 3.355 1.00 8.26 76 VAL A C 1
ATOM 660 O O . VAL A 1 97 ? 4.193 35.752 3.333 1.00 8.70 76 VAL A O 1
ATOM 664 N N . ALA A 1 98 ? 2.583 37.335 3.361 1.00 8.54 77 ALA A N 1
ATOM 665 C CA . ALA A 1 98 ? 3.543 38.434 3.384 1.00 9.23 77 ALA A CA 1
ATOM 666 C C . ALA A 1 98 ? 4.371 38.406 4.686 1.00 9.15 77 ALA A C 1
ATOM 667 O O . ALA A 1 98 ? 5.600 38.603 4.663 1.00 9.32 77 ALA A O 1
ATOM 669 N N . VAL A 1 99 ? 3.717 38.130 5.817 1.00 9.00 78 VAL A N 1
ATOM 670 C CA . VAL A 1 99 ? 4.481 37.963 7.084 1.00 8.91 78 VAL A CA 1
ATOM 671 C C . VAL A 1 99 ? 5.444 36.782 6.959 1.00 8.13 78 VAL A C 1
ATOM 672 O O . VAL A 1 99 ? 6.582 36.853 7.410 1.00 8.42 78 VAL A O 1
ATOM 676 N N . LEU A 1 100 ? 4.979 35.691 6.336 1.00 8.33 79 LEU A N 1
ATOM 677 C CA . LEU A 1 100 ? 5.832 34.525 6.142 1.00 7.10 79 LEU A CA 1
ATOM 678 C C . LEU A 1 100 ? 7.070 34.858 5.307 1.00 7.00 79 LEU A C 1
ATOM 679 O O . LEU A 1 100 ? 8.186 34.442 5.642 1.00 7.47 79 LEU A O 1
ATOM 684 N N . GLU A 1 101 ? 6.876 35.636 4.239 1.00 7.47 80 GLU A N 1
ATOM 685 C CA . GLU A 1 101 ? 8.008 36.056 3.410 1.00 7.87 80 GLU A CA 1
ATOM 686 C C . GLU A 1 101 ? 9.060 36.769 4.238 1.00 9.25 80 GLU A C 1
ATOM 687 O O . GLU A 1 101 ? 10.264 36.478 4.132 1.00 9.67 80 GLU A O 1
ATOM 693 N N . LYS A 1 102 ? 8.611 37.728 5.044 1.00 8.89 81 LYS A N 1
ATOM 694 C CA . LYS A 1 102 ? 9.557 38.545 5.829 1.00 10.82 81 LYS A CA 1
ATOM 695 C C . LYS A 1 102 ? 10.266 37.703 6.875 1.00 9.52 81 LYS A C 1
ATOM 696 O O . LYS A 1 102 ? 11.461 37.867 7.131 1.00 11.50 81 LYS A O 1
ATOM 702 N N . THR A 1 103 ? 9.509 36.805 7.492 1.00 8.90 82 THR A N 1
ATOM 703 C CA . THR A 1 103 ? 10.022 35.946 8.549 1.00 8.01 82 THR A CA 1
ATOM 704 C C . THR A 1 103 ? 11.144 35.059 8.016 1.00 8.38 82 THR A C 1
ATOM 705 O O . THR A 1 103 ? 12.203 34.935 8.634 1.00 9.70 82 THR A O 1
ATOM 709 N N . VAL A 1 104 ? 10.899 34.425 6.864 1.00 8.53 83 VAL A N 1
ATOM 710 C CA . VAL A 1 104 ? 11.881 33.539 6.269 1.00 8.83 83 VAL A CA 1
ATOM 711 C C . VAL A 1 104 ? 13.118 34.364 5.868 1.00 10.33 83 VAL A C 1
ATOM 712 O O . VAL A 1 104 ? 14.259 33.953 6.127 1.00 9.61 83 VAL A O 1
ATOM 716 N N . ALA A 1 105 ? 12.905 35.543 5.268 1.00 8.80 84 ALA A N 1
ATOM 717 C CA . ALA A 1 105 ? 14.038 36.374 4.875 1.00 9.33 84 ALA A CA 1
ATOM 718 C C . ALA A 1 105 ? 14.876 36.762 6.096 1.00 10.34 84 ALA A C 1
ATOM 719 O O . ALA A 1 105 ? 16.120 36.679 6.062 1.00 10.69 84 ALA A O 1
ATOM 721 N N . GLU A 1 106 ? 14.213 37.198 7.162 1.00 9.55 85 GLU A N 1
ATOM 722 C CA . GLU A 1 106 ? 14.950 37.651 8.348 1.00 10.42 85 GLU A CA 1
ATOM 723 C C . GLU A 1 106 ? 15.688 36.467 8.979 1.00 12.15 85 GLU A C 1
ATOM 724 O O . GLU A 1 106 ? 16.835 36.596 9.413 1.00 10.50 85 GLU A O 1
ATOM 730 N N . ALA A 1 107 ? 15.032 35.316 9.037 1.00 8.82 86 ALA A N 1
ATOM 731 C CA . ALA A 1 107 ? 15.666 34.124 9.610 1.00 8.22 86 ALA A CA 1
ATOM 732 C C . ALA A 1 107 ? 16.936 33.767 8.846 1.00 8.42 86 ALA A C 1
ATOM 733 O O . ALA A 1 107 ? 17.994 33.521 9.442 1.00 8.83 86 ALA A O 1
ATOM 735 N N . ARG A 1 108 ? 16.828 33.734 7.512 1.00 9.38 87 ARG A N 1
ATOM 736 C CA . ARG A 1 108 ? 17.998 33.371 6.723 1.00 9.90 87 ARG A CA 1
ATOM 737 C C . ARG A 1 108 ? 19.082 34.442 6.829 1.00 12.11 87 ARG A C 1
ATOM 738 O O . ARG A 1 108 ? 20.282 34.109 6.836 1.00 11.82 87 ARG A O 1
ATOM 746 N N . ALA A 1 109 ? 18.691 35.711 6.895 1.00 10.21 88 ALA A N 1
ATOM 747 C CA . ALA A 1 109 ? 19.676 36.784 7.061 1.00 13.42 88 ALA A CA 1
ATOM 748 C C . ALA A 1 109 ? 20.443 36.644 8.390 1.00 11.42 88 ALA A C 1
ATOM 749 O O . ALA A 1 109 ? 21.617 37.032 8.484 1.00 14.48 88 ALA A O 1
ATOM 751 N N . ALA A 1 110 ? 19.776 36.078 9.408 1.00 11.10 89 ALA A N 1
ATOM 752 C CA . ALA A 1 110 ? 20.409 35.839 10.721 1.00 11.15 89 ALA A CA 1
ATOM 753 C C . ALA A 1 110 ? 21.278 34.599 10.713 1.00 10.61 89 ALA A C 1
ATOM 754 O O . ALA A 1 110 ? 21.970 34.313 11.699 1.00 11.61 89 ALA A O 1
ATOM 756 N N . GLY A 1 111 ? 21.266 33.860 9.600 1.00 10.62 90 GLY A N 1
ATOM 757 C CA . GLY A 1 111 ? 22.110 32.687 9.478 1.00 10.07 90 GLY A CA 1
ATOM 758 C C . GLY A 1 111 ? 21.452 31.370 9.872 1.00 9.71 90 GLY A C 1
ATOM 759 O O . GLY A 1 111 ? 22.126 30.331 9.868 1.00 12.13 90 GLY A O 1
ATOM 760 N N . ALA A 1 112 ? 20.156 31.388 10.171 1.00 8.58 91 ALA A N 1
ATOM 761 C CA . ALA A 1 112 ? 19.432 30.148 10.426 1.00 8.41 91 ALA A CA 1
ATOM 762 C C . ALA A 1 112 ? 19.019 29.522 9.091 1.00 7.78 91 ALA A C 1
ATOM 763 O O . ALA A 1 112 ? 18.716 30.258 8.136 1.00 10.47 91 ALA A O 1
ATOM 765 N N . LEU A 1 113 ? 19.043 28.195 9.008 1.00 7.15 92 LEU A N 1
ATOM 766 C CA . LEU A 1 113 ? 18.457 27.515 7.858 1.00 6.87 92 LEU A CA 1
ATOM 767 C C . LEU A 1 113 ? 16.962 27.529 8.042 1.00 7.15 92 LEU A C 1
ATOM 768 O O . LEU A 1 113 ? 16.477 27.499 9.175 1.00 7.31 92 LEU A O 1
ATOM 773 N N . VAL A 1 114 ? 16.215 27.543 6.946 1.00 5.98 93 VAL A N 1
ATOM 774 C CA . VAL A 1 114 ? 14.757 27.498 7.008 1.00 6.30 93 VAL A CA 1
ATOM 775 C C . VAL A 1 114 ? 14.214 26.317 6.215 1.00 5.71 93 VAL A C 1
ATOM 776 O O . VAL A 1 114 ? 14.463 26.198 5.007 1.00 6.07 93 VAL A O 1
ATOM 780 N N . VAL A 1 115 ? 13.471 25.465 6.906 1.00 5.03 94 VAL A N 1
ATOM 781 C CA . VAL A 1 115 ? 12.742 24.384 6.291 1.00 4.71 94 VAL A CA 1
ATOM 782 C C . VAL A 1 115 ? 11.305 24.834 6.197 1.00 6.08 94 VAL A C 1
ATOM 783 O O . VAL A 1 115 ? 10.620 24.996 7.222 1.00 6.26 94 VAL A O 1
ATOM 795 N N . ASP A 1 117 ? 7.729 24.188 6.004 1.00 4.60 96 ASP A N 1
ATOM 796 C CA . ASP A 1 117 ? 6.821 23.057 6.154 1.00 4.31 96 ASP A CA 1
ATOM 797 C C . ASP A 1 117 ? 5.479 23.400 5.523 1.00 3.23 96 ASP A C 1
ATOM 798 O O . ASP A 1 117 ? 4.583 24.017 6.138 1.00 3.87 96 ASP A O 1
ATOM 803 N N . ALA A 1 118 ? 5.370 23.021 4.250 1.00 3.04 97 ALA A N 1
ATOM 804 C CA . ALA A 1 118 ? 4.194 23.333 3.438 1.00 3.95 97 ALA A CA 1
ATOM 805 C C . ALA A 1 118 ? 3.558 22.062 2.845 1.00 2.68 97 ALA A C 1
ATOM 806 O O . ALA A 1 118 ? 2.444 22.108 2.283 1.00 3.58 97 ALA A O 1
ATOM 808 N N . LYS A 1 119 ? 4.253 20.930 2.979 1.00 4.24 98 LYS A N 1
ATOM 809 C CA . LYS A 1 119 ? 3.720 19.618 2.542 1.00 4.41 98 LYS A CA 1
ATOM 810 C C . LYS A 1 119 ? 3.037 19.697 1.177 1.00 3.25 98 LYS A C 1
ATOM 811 O O . LYS A 1 119 ? 1.875 19.307 1.012 1.00 4.40 98 LYS A O 1
ATOM 817 N N . ARG A 1 120 ? 3.781 20.216 0.200 1.00 2.99 99 ARG A N 1
ATOM 818 C CA . ARG A 1 120 ? 3.213 20.356 -1.159 1.00 2.74 99 ARG A CA 1
ATOM 819 C C . ARG A 1 120 ? 3.407 19.073 -1.937 1.00 3.66 99 ARG A C 1
ATOM 820 O O . ARG A 1 120 ? 4.367 18.323 -1.731 1.00 5.52 99 ARG A O 1
ATOM 828 N N . GLY A 1 121 ? 2.527 18.842 -2.898 1.00 4.68 100 GLY A N 1
ATOM 829 C CA . GLY A 1 121 ? 2.693 17.675 -3.752 1.00 6.10 100 GLY A CA 1
ATOM 830 C C . GLY A 1 121 ? 1.743 17.768 -4.930 1.00 5.84 100 GLY A C 1
ATOM 831 O O . GLY A 1 121 ? 0.520 17.766 -4.740 1.00 7.29 100 GLY A O 1
ATOM 832 N N . ASP A 1 122 ? 2.298 17.860 -6.138 1.00 5.39 101 ASP A N 1
ATOM 833 C CA . ASP A 1 122 ? 1.481 17.930 -7.346 1.00 5.66 101 ASP A CA 1
ATOM 834 C C . ASP A 1 122 ? 2.315 17.370 -8.522 1.00 8.68 101 ASP A C 1
ATOM 835 O O . ASP A 1 122 ? 3.347 16.719 -8.295 1.00 7.37 101 ASP A O 1
ATOM 840 N N . ILE A 1 123 ? 1.880 17.619 -9.754 1.00 9.02 102 ILE A N 1
ATOM 841 C CA . ILE A 1 123 ? 2.432 16.930 -10.918 1.00 8.15 102 ILE A CA 1
ATOM 842 C C . ILE A 1 123 ? 3.016 17.930 -11.914 1.00 9.33 102 ILE A C 1
ATOM 843 O O . ILE A 1 123 ? 2.461 19.031 -12.110 1.00 9.75 102 ILE A O 1
ATOM 848 N N . GLY A 1 124 ? 4.146 17.565 -12.536 1.00 8.01 103 GLY A N 1
ATOM 849 C CA . GLY A 1 124 ? 4.598 18.264 -13.726 1.00 7.25 103 GLY A CA 1
ATOM 850 C C . GLY A 1 124 ? 4.858 19.724 -13.488 1.00 8.59 103 GLY A C 1
ATOM 851 O O . GLY A 1 124 ? 5.507 20.095 -12.480 1.00 9.11 103 GLY A O 1
ATOM 852 N N . SER A 1 125 ? 4.357 20.571 -14.378 1.00 9.41 104 SER A N 1
ATOM 853 C CA . SER A 1 125 ? 4.649 21.997 -14.244 1.00 8.28 104 SER A CA 1
ATOM 854 C C . SER A 1 125 ? 4.012 22.572 -12.998 1.00 8.63 104 SER A C 1
ATOM 855 O O . SER A 1 125 ? 4.383 23.670 -12.570 1.00 9.10 104 SER A O 1
ATOM 858 N N . THR A 1 126 ? 3.033 21.871 -12.419 1.00 8.40 105 THR A N 1
ATOM 859 C CA . THR A 1 126 ? 2.457 22.369 -11.169 1.00 7.52 105 THR A CA 1
ATOM 860 C C . THR A 1 126 ? 3.428 22.139 -10.011 1.00 6.66 105 THR A C 1
ATOM 861 O O . THR A 1 126 ? 3.641 23.015 -9.185 1.00 6.42 105 THR A O 1
ATOM 873 N N . ALA A 1 128 ? 6.603 21.934 -10.539 1.00 6.84 107 ALA A N 1
ATOM 874 C CA . ALA A 1 128 ? 7.653 22.903 -10.832 1.00 7.34 107 ALA A CA 1
ATOM 875 C C . ALA A 1 128 ? 7.317 24.276 -10.266 1.00 7.30 107 ALA A C 1
ATOM 876 O O . ALA A 1 128 ? 8.195 24.998 -9.793 1.00 7.68 107 ALA A O 1
ATOM 878 N N . ALA A 1 129 ? 6.047 24.670 -10.351 1.00 6.80 108 ALA A N 1
ATOM 879 C CA . ALA A 1 129 ? 5.631 25.959 -9.837 1.00 7.25 108 ALA A CA 1
ATOM 880 C C . ALA A 1 129 ? 5.757 26.030 -8.302 1.00 6.37 108 ALA A C 1
ATOM 881 O O . ALA A 1 129 ? 6.178 27.049 -7.770 1.00 6.07 108 ALA A O 1
ATOM 883 N N . TYR A 1 130 ? 5.418 24.954 -7.584 1.00 5.22 109 TYR A N 1
ATOM 884 C CA . TYR A 1 130 ? 5.707 24.942 -6.150 1.00 5.12 109 TYR A CA 1
ATOM 885 C C . TYR A 1 130 ? 7.205 25.053 -5.874 1.00 6.82 109 TYR A C 1
ATOM 886 O O . TYR A 1 130 ? 7.645 25.750 -4.937 1.00 6.68 109 TYR A O 1
ATOM 895 N N . ALA A 1 131 ? 8.007 24.381 -6.693 1.00 8.33 110 ALA A N 1
ATOM 896 C CA . ALA A 1 131 ? 9.452 24.492 -6.526 1.00 10.86 110 ALA A CA 1
ATOM 897 C C . ALA A 1 131 ? 9.904 25.904 -6.800 1.00 13.43 110 ALA A C 1
ATOM 898 O O . ALA A 1 131 ? 10.801 26.427 -6.117 1.00 14.16 110 ALA A O 1
ATOM 900 N N . GLU A 1 132 ? 9.320 26.563 -7.789 1.00 8.83 111 GLU A N 1
ATOM 901 C CA A GLU A 1 132 ? 9.590 27.975 -8.145 0.56 12.04 111 GLU A CA 1
ATOM 902 C CA B GLU A 1 132 ? 9.786 27.902 -7.995 0.44 10.80 111 GLU A CA 1
ATOM 903 C C . GLU A 1 132 ? 9.302 28.871 -6.908 1.00 10.93 111 GLU A C 1
ATOM 904 O O . GLU A 1 132 ? 10.008 29.843 -6.637 1.00 15.89 111 GLU A O 1
ATOM 915 N N . ALA A 1 133 ? 8.196 28.564 -6.211 1.00 7.10 112 ALA A N 1
ATOM 916 C CA . ALA A 1 133 ? 7.790 29.374 -5.054 1.00 7.84 112 ALA A CA 1
ATOM 917 C C . ALA A 1 133 ? 8.797 29.254 -3.896 1.00 7.21 112 ALA A C 1
ATOM 918 O O . ALA A 1 133 ? 9.079 30.244 -3.213 1.00 8.75 112 ALA A O 1
ATOM 920 N N . PHE A 1 134 ? 9.313 28.048 -3.662 1.00 7.05 113 PHE A N 1
ATOM 921 C CA . PHE A 1 134 ? 10.052 27.797 -2.417 1.00 7.18 113 PHE A CA 1
ATOM 922 C C . PHE A 1 134 ? 11.541 27.470 -2.584 1.00 9.94 113 PHE A C 1
ATOM 923 O O . PHE A 1 134 ? 12.274 27.484 -1.580 1.00 9.27 113 PHE A O 1
ATOM 931 N N . LEU A 1 135 ? 11.999 27.112 -3.786 1.00 8.28 114 LEU A N 1
ATOM 932 C CA . LEU A 1 135 ? 13.328 26.487 -3.932 1.00 8.77 114 LEU A CA 1
ATOM 933 C C . LEU A 1 135 ? 14.226 27.186 -4.908 1.00 12.18 114 LEU A C 1
ATOM 934 O O . LEU A 1 135 ? 15.304 26.686 -5.211 1.00 14.82 114 LEU A O 1
ATOM 939 N N . ARG A 1 136 ? 13.816 28.328 -5.423 1.00 11.48 115 ARG A N 1
ATOM 940 C CA . ARG A 1 136 ? 14.701 29.061 -6.304 1.00 18.71 115 ARG A CA 1
ATOM 941 C C . ARG A 1 136 ? 15.077 30.384 -5.656 1.00 15.65 115 ARG A C 1
ATOM 942 O O . ARG A 1 136 ? 14.209 31.021 -5.060 1.00 14.94 115 ARG A O 1
ATOM 950 N N . LYS A 1 137 ? 16.314 30.862 -5.810 1.00 20.00 116 LYS A N 1
ATOM 951 C CA . LYS A 1 137 ? 16.701 32.034 -4.985 1.00 28.14 116 LYS A CA 1
ATOM 952 C C . LYS A 1 137 ? 16.008 33.352 -5.192 1.00 23.28 116 LYS A C 1
ATOM 953 O O . LYS A 1 137 ? 16.045 34.231 -4.321 1.00 34.71 116 LYS A O 1
ATOM 959 N N . ASP A 1 138 ? 15.396 33.534 -6.358 1.00 20.55 117 ASP A N 1
ATOM 960 C CA . ASP A 1 138 ? 14.689 34.778 -6.639 1.00 31.03 117 ASP A CA 1
ATOM 961 C C . ASP A 1 138 ? 13.296 34.809 -6.019 1.00 21.56 117 ASP A C 1
ATOM 962 O O . ASP A 1 138 ? 12.590 35.826 -6.101 1.00 25.71 117 ASP A O 1
ATOM 967 N N . SER A 1 139 ? 12.843 33.712 -5.440 1.00 17.49 118 SER A N 1
ATOM 968 C CA A SER A 1 139 ? 11.466 33.717 -4.945 0.60 23.75 118 SER A CA 1
ATOM 969 C CA B SER A 1 139 ? 11.472 33.682 -4.959 0.40 21.47 118 SER A CA 1
ATOM 970 C C . SER A 1 139 ? 11.352 34.400 -3.617 1.00 17.58 118 SER A C 1
ATOM 971 O O . SER A 1 139 ? 12.268 34.289 -2.790 1.00 13.46 118 SER A O 1
ATOM 976 N N . PRO A 1 140 ? 10.214 35.131 -3.383 1.00 17.61 119 PRO A N 1
ATOM 977 C CA . PRO A 1 140 ? 10.101 35.793 -2.080 1.00 25.94 119 PRO A CA 1
ATOM 978 C C . PRO A 1 140 ? 9.835 34.757 -0.977 1.00 9.26 119 PRO A C 1
ATOM 979 O O . PRO A 1 140 ? 9.856 35.183 0.152 1.00 16.86 119 PRO A O 1
ATOM 983 N N . LEU A 1 141 ? 9.602 33.472 -1.300 1.00 11.17 120 LEU A N 1
ATOM 984 C CA . LEU A 1 141 ? 9.535 32.425 -0.240 1.00 11.62 120 LEU A CA 1
ATOM 985 C C . LEU A 1 141 ? 10.717 31.441 -0.229 1.00 9.65 120 LEU A C 1
ATOM 986 O O . LEU A 1 141 ? 10.602 30.338 0.336 1.00 9.26 120 LEU A O 1
ATOM 991 N N . PHE A 1 142 ? 11.842 31.827 -0.852 1.00 9.59 121 PHE A N 1
ATOM 992 C CA . PHE A 1 142 ? 12.996 30.924 -0.966 1.00 8.77 121 PHE A CA 1
ATOM 993 C C . PHE A 1 142 ? 13.391 30.381 0.400 1.00 8.16 121 PHE A C 1
ATOM 994 O O . PHE A 1 142 ? 13.659 31.163 1.321 1.00 9.73 121 PHE A O 1
ATOM 1002 N N . SER A 1 143 ? 13.459 29.063 0.502 1.00 7.36 122 SER A N 1
ATOM 1003 C CA . SER A 1 143 ? 13.778 28.365 1.743 1.00 8.61 122 SER A CA 1
ATOM 1004 C C . SER A 1 143 ? 14.887 27.348 1.466 1.00 9.70 122 SER A C 1
ATOM 1005 O O . SER A 1 143 ? 15.088 26.919 0.325 1.00 11.19 122 SER A O 1
ATOM 1008 N N . ASP A 1 144 ? 15.602 26.931 2.510 1.00 6.37 123 ASP A N 1
ATOM 1009 C CA . ASP A 1 144 ? 16.686 25.974 2.324 1.00 7.92 123 ASP A CA 1
ATOM 1010 C C . ASP A 1 144 ? 16.180 24.566 2.057 1.00 7.51 123 ASP A C 1
ATOM 1011 O O . ASP A 1 144 ? 16.885 23.746 1.469 1.00 7.72 123 ASP A O 1
ATOM 1016 N N . ALA A 1 145 ? 14.959 24.270 2.486 1.00 5.87 124 ALA A N 1
ATOM 1017 C CA . ALA A 1 145 ? 14.322 23.006 2.125 1.00 5.03 124 ALA A CA 1
ATOM 1018 C C . ALA A 1 145 ? 12.817 23.135 2.174 1.00 4.99 124 ALA A C 1
ATOM 1019 O O . ALA A 1 145 ? 12.290 24.096 2.748 1.00 6.59 124 ALA A O 1
ATOM 1021 N N . LEU A 1 146 ? 12.121 22.154 1.593 1.00 4.74 125 LEU A N 1
ATOM 1022 C CA . LEU A 1 146 ? 10.667 22.174 1.525 1.00 4.25 125 LEU A CA 1
ATOM 1023 C C . LEU A 1 146 ? 10.166 20.805 1.902 1.00 3.77 125 LEU A C 1
ATOM 1024 O O . LEU A 1 146 ? 10.695 19.799 1.410 1.00 4.89 125 LEU A O 1
ATOM 1029 N N . THR A 1 147 ? 9.134 20.730 2.741 1.00 3.50 126 THR A N 1
ATOM 1030 C CA . THR A 1 147 ? 8.484 19.440 2.971 1.00 3.89 126 THR A CA 1
ATOM 1031 C C . THR A 1 147 ? 7.504 19.176 1.817 1.00 4.61 126 THR A C 1
ATOM 1032 O O . THR A 1 147 ? 6.750 20.078 1.378 1.00 4.27 126 THR A O 1
ATOM 1036 N N . VAL A 1 148 ? 7.496 17.920 1.362 1.00 3.49 127 VAL A N 1
ATOM 1037 C CA . VAL A 1 148 ? 6.637 17.495 0.239 1.00 3.56 127 VAL A CA 1
ATOM 1038 C C . VAL A 1 148 ? 5.969 16.179 0.540 1.00 3.90 127 VAL A C 1
ATOM 1039 O O . VAL A 1 148 ? 6.508 15.330 1.276 1.00 5.01 127 VAL A O 1
ATOM 1043 N N . SER A 1 149 ? 4.785 16.001 -0.025 1.00 4.94 128 SER A N 1
ATOM 1044 C CA . SER A 1 149 ? 3.992 14.800 0.217 1.00 5.44 128 SER A CA 1
ATOM 1045 C C . SER A 1 149 ? 4.114 13.948 -1.070 1.00 10.89 128 SER A C 1
ATOM 1046 O O . SER A 1 149 ? 4.079 14.493 -2.188 1.00 16.60 128 SER A O 1
ATOM 1049 N N . PRO A 1 150 ? 4.370 12.646 -0.947 1.00 8.79 129 PRO A N 1
ATOM 1050 C CA . PRO A 1 150 ? 4.565 11.830 -2.159 1.00 9.67 129 PRO A CA 1
ATOM 1051 C C . PRO A 1 150 ? 3.355 10.981 -2.508 1.00 6.26 129 PRO A C 1
ATOM 1052 O O . PRO A 1 150 ? 3.578 9.919 -3.121 1.00 6.66 129 PRO A O 1
ATOM 1056 N N . TYR A 1 151 ? 2.130 11.394 -2.217 1.00 6.63 130 TYR A N 1
ATOM 1057 C CA . TYR A 1 151 ? 0.958 10.591 -2.547 1.00 7.61 130 TYR A CA 1
ATOM 1058 C C . TYR A 1 151 ? 0.885 10.283 -4.068 1.00 7.33 130 TYR A C 1
ATOM 1059 O O . TYR A 1 151 ? 0.371 9.242 -4.491 1.00 7.68 130 TYR A O 1
ATOM 1068 N N . LEU A 1 152 ? 1.368 11.231 -4.878 1.00 5.20 131 LEU A N 1
ATOM 1069 C CA . LEU A 1 152 ? 1.307 11.076 -6.341 1.00 4.58 131 LEU A CA 1
ATOM 1070 C C . LEU A 1 152 ? 2.515 10.286 -6.882 1.00 4.15 131 LEU A C 1
ATOM 1071 O O . LEU A 1 152 ? 2.614 10.050 -8.100 1.00 5.08 131 LEU A O 1
ATOM 1076 N N . GLY A 1 153 ? 3.395 9.827 -5.986 1.00 5.60 132 GLY A N 1
ATOM 1077 C CA . GLY A 1 153 ? 4.499 8.956 -6.339 1.00 4.95 132 GLY A CA 1
ATOM 1078 C C . GLY A 1 153 ? 5.823 9.697 -6.261 1.00 5.68 132 GLY A C 1
ATOM 1079 O O . GLY A 1 153 ? 5.887 10.886 -6.573 1.00 6.59 132 GLY A O 1
ATOM 1080 N N . TYR A 1 154 ? 6.885 9.006 -5.867 1.00 5.53 133 TYR A N 1
ATOM 1081 C CA . TYR A 1 154 ? 8.184 9.667 -5.721 1.00 6.29 133 TYR A CA 1
ATOM 1082 C C . TYR A 1 154 ? 8.614 10.396 -7.032 1.00 6.20 133 TYR A C 1
ATOM 1083 O O . TYR A 1 154 ? 9.138 11.521 -7.000 1.00 6.54 133 TYR A O 1
ATOM 1092 N N . GLY A 1 155 ? 8.373 9.750 -8.170 1.00 5.41 134 GLY A N 1
ATOM 1093 C CA . GLY A 1 155 ? 8.823 10.317 -9.434 1.00 5.89 134 GLY A CA 1
ATOM 1094 C C . GLY A 1 155 ? 8.105 11.600 -9.729 1.00 5.84 134 GLY A C 1
ATOM 1095 O O . GLY A 1 155 ? 8.638 12.423 -10.495 1.00 8.10 134 GLY A O 1
ATOM 1096 N N . SER A 1 156 ? 6.917 11.818 -9.163 1.00 5.99 135 SER A N 1
ATOM 1097 C CA . SER A 1 156 ? 6.201 13.071 -9.417 1.00 6.18 135 SER A CA 1
ATOM 1098 C C . SER A 1 156 ? 6.922 14.266 -8.779 1.00 6.82 135 SER A C 1
ATOM 1099 O O . SER A 1 156 ? 6.683 15.434 -9.155 1.00 6.98 135 SER A O 1
ATOM 1102 N N . LEU A 1 157 ? 7.824 14.003 -7.828 1.00 5.25 136 LEU A N 1
ATOM 1103 C CA . LEU A 1 157 ? 8.571 15.085 -7.157 1.00 6.43 136 LEU A CA 1
ATOM 1104 C C . LEU A 1 157 ? 9.737 15.574 -7.974 1.00 7.54 136 LEU A C 1
ATOM 1105 O O . LEU A 1 157 ? 10.421 16.517 -7.572 1.00 7.66 136 LEU A O 1
ATOM 1110 N N . ARG A 1 158 ? 10.005 14.917 -9.104 1.00 7.59 137 ARG A N 1
ATOM 1111 C CA . ARG A 1 158 ? 11.227 15.193 -9.858 1.00 8.75 137 ARG A CA 1
ATOM 1112 C C . ARG A 1 158 ? 11.508 16.690 -10.140 1.00 9.85 137 ARG A C 1
ATOM 1113 O O . ARG A 1 158 ? 12.646 17.139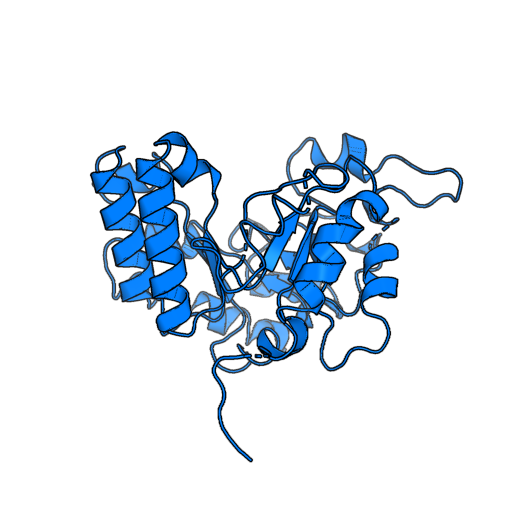 -9.985 1.00 9.29 137 ARG A O 1
ATOM 1121 N N . PRO A 1 159 ? 10.494 17.473 -10.553 1.00 9.35 138 PRO A N 1
ATOM 1122 C CA . PRO A 1 159 ? 10.837 18.895 -10.798 1.00 9.35 138 PRO A CA 1
ATOM 1123 C C . PRO A 1 159 ? 11.371 19.601 -9.551 1.00 9.57 138 PRO A C 1
ATOM 1124 O O . PRO A 1 159 ? 12.238 20.496 -9.670 1.00 10.47 138 PRO A O 1
ATOM 1128 N N . ALA A 1 160 ? 10.857 19.250 -8.378 1.00 7.27 139 ALA A N 1
ATOM 1129 C CA . ALA A 1 160 ? 11.338 19.855 -7.132 1.00 6.76 139 ALA A CA 1
ATOM 1130 C C . ALA A 1 160 ? 12.725 19.324 -6.759 1.00 7.51 139 ALA A C 1
ATOM 1131 O O . ALA A 1 160 ? 13.574 20.095 -6.290 1.00 8.40 139 ALA A O 1
ATOM 1133 N N . VAL A 1 161 ? 12.978 18.021 -6.950 1.00 7.32 140 VAL A N 1
ATOM 1134 C CA . VAL A 1 161 ? 14.319 17.467 -6.721 1.00 7.06 140 VAL A CA 1
ATOM 1135 C C . VAL A 1 161 ? 15.350 18.182 -7.585 1.00 9.08 140 VAL A C 1
ATOM 1136 O O . VAL A 1 161 ? 16.409 18.608 -7.088 1.00 9.50 140 VAL A O 1
ATOM 1140 N N . GLU A 1 162 ? 15.061 18.330 -8.878 1.00 8.10 141 GLU A N 1
ATOM 1141 C CA . GLU A 1 162 ? 16.043 18.924 -9.781 1.00 8.92 141 GLU A CA 1
ATOM 1142 C C . GLU A 1 162 ? 16.316 20.379 -9.425 1.00 11.71 141 GLU A C 1
ATOM 1143 O O . GLU A 1 162 ? 17.460 20.841 -9.438 1.00 10.67 141 GLU A O 1
ATOM 1149 N N . LEU A 1 163 ? 15.258 21.132 -9.141 1.00 8.88 142 LEU A N 1
ATOM 1150 C CA . LEU A 1 163 ? 15.467 22.552 -8.838 1.00 9.47 142 LEU A CA 1
ATOM 1151 C C . LEU A 1 163 ? 16.172 22.719 -7.500 1.00 9.69 142 LEU A C 1
ATOM 1152 O O . LEU A 1 163 ? 17.046 23.587 -7.361 1.00 11.27 142 LEU A O 1
ATOM 1157 N N . ALA A 1 164 ? 15.813 21.885 -6.528 1.00 8.72 143 ALA A N 1
ATOM 1158 C CA . ALA A 1 164 ? 16.518 21.907 -5.246 1.00 7.33 143 ALA A CA 1
ATOM 1159 C C . ALA A 1 164 ? 18.018 21.660 -5.450 1.00 9.60 143 ALA A C 1
ATOM 1160 O O . ALA A 1 164 ? 18.858 22.401 -4.892 1.00 9.32 143 ALA A O 1
ATOM 1162 N N . ARG A 1 165 ? 18.393 20.643 -6.240 1.00 9.01 144 ARG A N 1
ATOM 1163 C CA . ARG A 1 165 ? 19.829 20.400 -6.454 1.00 9.67 144 ARG A CA 1
ATOM 1164 C C . ARG A 1 165 ? 20.503 21.640 -7.045 1.00 11.31 144 ARG A C 1
ATOM 1165 O O . ARG A 1 165 ? 21.624 21.980 -6.692 1.00 12.89 144 ARG A O 1
ATOM 1173 N N . GLU A 1 166 ? 19.838 22.276 -8.012 1.00 9.58 145 GLU A N 1
ATOM 1174 C CA . GLU A 1 166 ? 20.409 23.443 -8.674 1.00 10.66 145 GLU A CA 1
ATOM 1175 C C . GLU A 1 166 ? 20.624 24.638 -7.737 1.00 10.93 145 GLU A C 1
ATOM 1176 O O . GLU A 1 166 ? 21.587 25.375 -7.896 1.00 13.12 145 GLU A O 1
ATOM 1182 N N . SER A 1 167 ? 19.735 24.821 -6.763 1.00 9.45 146 SER A N 1
ATOM 1183 C CA A SER A 1 167 ? 19.787 25.965 -5.831 0.59 9.41 146 SER A CA 1
ATOM 1184 C CA B SER A 1 167 ? 19.864 25.997 -5.882 0.41 9.43 146 SER A CA 1
ATOM 1185 C C . SER A 1 167 ? 20.592 25.687 -4.570 1.00 9.64 146 SER A C 1
ATOM 1186 O O . SER A 1 167 ? 20.815 26.593 -3.781 1.00 13.64 146 SER A O 1
ATOM 1191 N N . GLY A 1 168 ? 20.984 24.439 -4.357 1.00 8.81 147 GLY A N 1
ATOM 1192 C CA . GLY A 1 168 ? 21.638 24.071 -3.098 1.00 9.64 147 GLY A CA 1
ATOM 1193 C C . GLY A 1 168 ? 20.609 23.937 -1.969 1.00 10.04 147 GLY A C 1
ATOM 1194 O O . GLY A 1 168 ? 20.977 23.993 -0.768 1.00 8.69 147 GLY A O 1
ATOM 1195 N N . ALA A 1 169 ? 19.346 23.681 -2.327 1.00 8.05 148 ALA A N 1
ATOM 1196 C CA . ALA A 1 169 ? 18.259 23.442 -1.374 1.00 7.60 148 ALA A CA 1
ATOM 1197 C C . ALA A 1 169 ? 18.008 21.951 -1.231 1.00 7.32 148 ALA A C 1
ATOM 1198 O O . ALA A 1 169 ? 18.622 21.123 -1.931 1.00 7.88 148 ALA A O 1
ATOM 1200 N N . GLY A 1 170 ? 17.121 21.586 -0.309 1.00 5.68 149 GLY A N 1
ATOM 1201 C CA . GLY A 1 170 ? 16.785 20.184 -0.088 1.00 6.88 149 GLY A CA 1
ATOM 1202 C C . GLY A 1 170 ? 15.278 19.972 -0.021 1.00 6.19 149 GLY A C 1
ATOM 1203 O O . GLY A 1 170 ? 14.479 20.919 -0.127 1.00 5.21 149 GLY A O 1
ATOM 1204 N N . LEU A 1 171 ? 14.894 18.714 0.151 1.00 6.10 150 LEU A N 1
ATOM 1205 C CA . LEU A 1 171 ? 13.495 18.356 0.372 1.00 5.00 150 LEU A CA 1
ATOM 1206 C C . LEU A 1 171 ? 13.414 17.461 1.603 1.00 5.15 150 LEU A C 1
ATOM 1207 O O . LEU A 1 171 ? 14.390 16.768 1.928 1.00 6.98 150 LEU A O 1
ATOM 1212 N N . PHE A 1 172 ? 12.247 17.471 2.260 1.00 4.74 151 PHE A N 1
ATOM 1213 C CA . PHE A 1 172 ? 11.897 16.422 3.226 1.00 5.37 151 PHE A CA 1
ATOM 1214 C C . PHE A 1 172 ? 10.616 15.791 2.755 1.00 5.18 151 PHE A C 1
ATOM 1215 O O . PHE A 1 172 ? 9.553 16.434 2.716 1.00 5.76 151 PHE A O 1
ATOM 1223 N N . VAL A 1 173 ? 10.717 14.524 2.370 1.00 4.80 152 VAL A N 1
ATOM 1224 C CA . VAL A 1 173 ? 9.570 13.777 1.868 1.00 5.35 152 VAL A CA 1
ATOM 1225 C C . VAL A 1 173 ? 8.870 13.107 3.024 1.00 3.96 152 VAL A C 1
ATOM 1226 O O . VAL A 1 173 ? 9.524 12.432 3.814 1.00 4.61 152 VAL A O 1
ATOM 1230 N N . LEU A 1 174 ? 7.549 13.260 3.129 1.00 5.19 153 LEU A N 1
ATOM 1231 C CA . LEU A 1 174 ? 6.825 12.560 4.194 1.00 5.40 153 LEU A CA 1
ATOM 1232 C C . LEU A 1 174 ? 7.049 11.063 4.066 1.00 4.81 153 LEU A C 1
ATOM 1233 O O . LEU A 1 174 ? 6.846 10.492 2.985 1.00 6.98 153 LEU A O 1
ATOM 1238 N N . ALA A 1 175 ? 7.479 10.409 5.148 1.00 4.99 154 ALA A N 1
ATOM 1239 C CA . ALA A 1 175 ? 7.676 8.963 5.106 1.00 4.67 154 ALA A CA 1
ATOM 1240 C C . ALA A 1 175 ? 6.859 8.252 6.184 1.00 5.37 154 ALA A C 1
ATOM 1241 O O . ALA A 1 175 ? 6.004 7.430 5.891 1.00 5.45 154 ALA A O 1
ATOM 1243 N N . LEU A 1 176 ? 7.127 8.591 7.447 1.00 3.67 155 LEU A N 1
ATOM 1244 C CA . LEU A 1 176 ? 6.519 7.916 8.603 1.00 4.98 155 LEU A CA 1
ATOM 1245 C C . LEU A 1 176 ? 6.081 8.989 9.601 1.00 6.65 155 LEU A C 1
ATOM 1246 O O . LEU A 1 176 ? 6.917 9.726 10.136 1.00 6.59 155 LEU A O 1
ATOM 1251 N N . THR A 1 177 ? 4.786 9.072 9.872 1.00 6.65 156 THR A N 1
ATOM 1252 C CA . THR A 1 177 ? 4.278 10.086 10.810 1.00 7.34 156 THR A CA 1
ATOM 1253 C C . THR A 1 177 ? 3.557 9.442 11.983 1.00 6.78 156 THR A C 1
ATOM 1254 O O . THR A 1 177 ? 3.066 8.313 11.886 1.00 8.02 156 THR A O 1
ATOM 1258 N N . SER A 1 178 ? 3.496 10.157 13.122 1.00 9.01 157 SER A N 1
ATOM 1259 C CA . SER A 1 178 ? 2.997 9.530 14.338 1.00 12.06 157 SER A CA 1
ATOM 1260 C C . SER A 1 178 ? 1.549 9.820 14.645 1.00 9.35 157 SER A C 1
ATOM 1261 O O . SER A 1 178 ? 1.036 9.384 15.681 1.00 11.97 157 SER A O 1
ATOM 1264 N N . ASN A 1 179 ? 0.836 10.491 13.726 1.00 8.56 158 ASN A N 1
ATOM 1265 C CA . ASN A 1 179 ? -0.598 10.659 13.921 1.00 7.94 158 ASN A CA 1
ATOM 1266 C C . ASN A 1 179 ? -1.297 9.292 13.898 1.00 8.06 158 ASN A C 1
ATOM 1267 O O . ASN A 1 179 ? -0.744 8.339 13.329 1.00 9.82 158 ASN A O 1
ATOM 1272 N N . PRO A 1 180 ? -2.475 9.177 14.523 1.00 10.04 159 PRO A N 1
ATOM 1273 C CA . PRO A 1 180 ? -3.123 7.868 14.658 1.00 10.99 159 PRO A CA 1
ATOM 1274 C C . PRO A 1 180 ? -3.332 7.157 13.309 1.00 13.82 159 PRO A C 1
ATOM 1275 O O . PRO A 1 180 ? -3.266 5.916 13.267 1.00 16.29 159 PRO A O 1
ATOM 1279 N N . GLU A 1 181 ? -3.523 7.931 12.238 1.00 9.72 160 GLU A N 1
ATOM 1280 C CA . GLU A 1 181 ? -3.911 7.370 10.922 1.00 9.48 160 GLU A CA 1
ATOM 1281 C C . GLU A 1 181 ? -2.708 7.205 9.991 1.00 9.37 160 GLU A C 1
ATOM 1282 O O . GLU A 1 181 ? -2.894 6.803 8.831 1.00 8.35 160 GLU A O 1
ATOM 1288 N N . GLY A 1 182 ? -1.500 7.567 10.429 1.00 7.86 161 GLY A N 1
ATOM 1289 C CA . GLY A 1 182 ? -0.369 7.652 9.521 1.00 8.49 161 GLY A CA 1
ATOM 1290 C C . GLY A 1 182 ? -0.042 6.299 8.863 1.00 6.88 161 GLY A C 1
ATOM 1291 O O . GLY A 1 182 ? 0.403 6.260 7.719 1.00 9.12 161 GLY A O 1
ATOM 1292 N N . GLY A 1 183 ? -0.303 5.203 9.558 1.00 6.12 162 GLY A N 1
ATOM 1293 C CA . GLY A 1 183 ? -0.026 3.900 8.979 1.00 6.75 162 GLY A CA 1
ATOM 1294 C C . GLY A 1 183 ? -0.954 3.514 7.831 1.00 6.02 162 GLY A C 1
ATOM 1295 O O . GLY A 1 183 ? -0.635 2.571 7.080 1.00 6.03 162 GLY A O 1
ATOM 1296 N N . GLU A 1 184 ? -2.114 4.157 7.715 1.00 5.17 163 GLU A N 1
ATOM 1297 C CA . GLU A 1 184 ? -3.121 3.709 6.743 1.00 5.54 163 GLU A CA 1
ATOM 1298 C C . GLU A 1 184 ? -2.511 3.598 5.333 1.00 5.91 163 GLU A C 1
ATOM 1299 O O . GLU A 1 184 ? -2.666 2.572 4.668 1.00 6.72 163 GLU A O 1
ATOM 1305 N N . VAL A 1 185 ? -1.840 4.657 4.899 1.00 5.46 164 VAL A N 1
ATOM 1306 C CA . VAL A 1 185 ? -1.164 4.691 3.598 1.00 5.16 164 VAL A CA 1
ATOM 1307 C C . VAL A 1 185 ? 0.281 4.216 3.751 1.00 4.65 164 VAL A C 1
ATOM 1308 O O . VAL A 1 185 ? 0.772 3.431 2.943 1.00 5.07 164 VAL A O 1
ATOM 1312 N N . GLN A 1 186 ? 0.978 4.694 4.773 1.00 4.33 165 GLN A N 1
ATOM 1313 C CA . GLN A 1 186 ? 2.409 4.465 4.891 1.00 5.40 165 GLN A CA 1
ATOM 1314 C C . GLN A 1 186 ? 2.757 2.984 5.027 1.00 4.56 165 GLN A C 1
ATOM 1315 O O . GLN A 1 186 ? 3.849 2.563 4.631 1.00 5.49 165 GLN A O 1
ATOM 1321 N N . HIS A 1 187 ? 1.851 2.197 5.608 1.00 4.72 166 HIS A N 1
ATOM 1322 C CA . HIS A 1 187 ? 2.112 0.758 5.827 1.00 5.29 166 HIS A CA 1
ATOM 1323 C C . HIS A 1 187 ? 1.558 -0.141 4.722 1.00 6.10 166 HIS A C 1
ATOM 1324 O O . HIS A 1 187 ? 1.714 -1.366 4.783 1.00 7.28 166 HIS A O 1
ATOM 1331 N N . ALA A 1 188 ? 0.890 0.461 3.734 1.00 5.60 167 ALA A N 1
ATOM 1332 C CA . ALA A 1 188 ? 0.300 -0.320 2.640 1.00 6.04 167 ALA A CA 1
ATOM 1333 C C . ALA A 1 188 ? 1.469 -0.917 1.826 1.00 6.29 167 ALA A C 1
ATOM 1334 O O . ALA A 1 188 ? 2.514 -0.289 1.669 1.00 6.57 167 ALA A O 1
ATOM 1336 N N . VAL A 1 189 ? 1.280 -2.138 1.333 1.00 6.80 168 VAL A N 1
ATOM 1337 C CA . VAL A 1 189 ? 2.376 -2.922 0.757 1.00 8.94 168 VAL A CA 1
ATOM 1338 C C . VAL A 1 189 ? 2.332 -2.996 -0.786 1.00 7.58 168 VAL A C 1
ATOM 1339 O O . VAL A 1 189 ? 1.288 -3.292 -1.373 1.00 8.02 168 VAL A O 1
ATOM 1343 N N . ARG A 1 190 ? 3.480 -2.712 -1.409 1.00 8.84 169 ARG A N 1
ATOM 1344 C CA . ARG A 1 190 ? 3.620 -2.780 -2.871 1.00 10.04 169 ARG A CA 1
ATOM 1345 C C . ARG A 1 190 ? 3.951 -4.186 -3.352 1.00 10.90 169 ARG A C 1
ATOM 1346 O O . ARG A 1 190 ? 4.208 -5.106 -2.538 1.00 10.25 169 ARG A O 1
ATOM 1354 N N . THR A 1 191 ? 3.943 -4.381 -4.672 1.00 11.38 170 THR A N 1
ATOM 1355 C CA . THR A 1 191 ? 4.132 -5.723 -5.221 1.00 10.96 170 THR A CA 1
ATOM 1356 C C . THR A 1 191 ? 5.479 -6.345 -4.869 1.00 14.70 170 THR A C 1
ATOM 1357 O O . THR A 1 191 ? 5.572 -7.576 -4.799 1.00 19.56 170 THR A O 1
ATOM 1361 N N . ASP A 1 192 ? 6.506 -5.529 -4.630 1.00 12.86 171 ASP A N 1
ATOM 1362 C CA . ASP A 1 192 ? 7.824 -6.070 -4.274 1.00 16.02 171 ASP A CA 1
ATOM 1363 C C . ASP A 1 192 ? 7.938 -6.377 -2.779 1.00 16.70 171 ASP A C 1
ATOM 1364 O O . ASP A 1 192 ? 9.007 -6.786 -2.320 1.00 19.87 171 ASP A O 1
ATOM 1369 N N . GLY A 1 193 ? 6.861 -6.182 -2.019 1.00 12.74 172 GLY A N 1
ATOM 1370 C CA . GLY A 1 193 ? 6.901 -6.491 -0.594 1.00 10.87 172 GLY A CA 1
ATOM 1371 C C . GLY A 1 193 ? 7.297 -5.319 0.287 1.00 13.63 172 GLY A C 1
ATOM 1372 O O . GLY A 1 193 ? 7.127 -5.422 1.509 1.00 12.49 172 GLY A O 1
ATOM 1373 N N . ARG A 1 194 ? 7.814 -4.226 -0.273 1.00 10.44 173 ARG A N 1
ATOM 1374 C CA . ARG A 1 194 ? 8.108 -3.024 0.531 1.00 9.86 173 ARG A CA 1
ATOM 1375 C C . ARG A 1 194 ? 6.826 -2.233 0.762 1.00 8.27 173 ARG A C 1
ATOM 1376 O O . ARG A 1 194 ? 5.987 -2.148 -0.158 1.00 8.08 173 ARG A O 1
ATOM 1384 N N . ASP A 1 195 ? 6.656 -1.638 1.945 1.00 7.24 174 ASP A N 1
ATOM 1385 C CA . ASP A 1 195 ? 5.525 -0.741 2.109 1.00 7.67 174 ASP A CA 1
ATOM 1386 C C . ASP A 1 195 ? 5.822 0.628 1.519 1.00 6.83 174 ASP A C 1
ATOM 1387 O O . ASP A 1 195 ? 6.933 0.874 1.022 1.00 6.53 174 ASP A O 1
ATOM 1392 N N . VAL A 1 196 ? 4.827 1.511 1.548 1.00 5.49 175 VAL A N 1
ATOM 1393 C CA . VAL A 1 196 ? 4.964 2.832 0.976 1.00 5.51 175 VAL A CA 1
ATOM 1394 C C . VAL A 1 196 ? 6.106 3.604 1.621 1.00 6.79 175 VAL A C 1
ATOM 1395 O O . VAL A 1 196 ? 6.936 4.208 0.934 1.00 5.95 175 VAL A O 1
ATOM 1399 N N . ALA A 1 197 ? 6.171 3.581 2.965 1.00 5.16 176 ALA A N 1
ATOM 1400 C CA . ALA A 1 197 ? 7.244 4.302 3.643 1.00 4.71 176 ALA A CA 1
ATOM 1401 C C . ALA A 1 197 ? 8.616 3.780 3.240 1.00 5.72 176 ALA A C 1
ATOM 1402 O O . ALA A 1 197 ? 9.534 4.581 2.983 1.00 5.17 176 ALA A O 1
ATOM 1404 N N . ALA A 1 198 ? 8.772 2.461 3.249 1.00 4.65 177 ALA A N 1
ATOM 1405 C CA . ALA A 1 198 ? 10.066 1.867 2.914 1.00 5.04 177 ALA A CA 1
ATOM 1406 C C . ALA A 1 198 ? 10.461 2.216 1.467 1.00 6.05 177 ALA A C 1
ATOM 1407 O O . ALA A 1 198 ? 11.647 2.357 1.149 1.00 6.81 177 ALA A O 1
ATOM 1409 N N . THR A 1 199 ? 9.456 2.313 0.603 1.00 6.31 178 THR A N 1
ATOM 1410 C CA . THR A 1 199 ? 9.688 2.647 -0.792 1.00 6.89 178 THR A CA 1
ATOM 1411 C C . THR A 1 199 ? 10.234 4.059 -0.870 1.00 5.21 178 THR A C 1
ATOM 1412 O O . THR A 1 199 ? 11.211 4.312 -1.595 1.00 6.56 178 THR A O 1
ATOM 1424 N N . LEU A 1 201 ? 11.815 5.746 1.542 1.00 4.90 180 LEU A N 1
ATOM 1425 C CA . LEU A 1 201 ? 13.165 5.750 2.106 1.00 5.35 180 LEU A CA 1
ATOM 1426 C C . LEU A 1 201 ? 14.182 5.222 1.096 1.00 6.24 180 LEU A C 1
ATOM 1427 O O . LEU A 1 201 ? 15.265 5.794 0.958 1.00 7.36 180 LEU A O 1
ATOM 1432 N N . ALA A 1 202 ? 13.840 4.138 0.396 1.00 5.71 181 ALA A N 1
ATOM 1433 C CA . ALA A 1 202 ? 14.761 3.594 -0.602 1.00 6.25 181 ALA A CA 1
ATOM 1434 C C . ALA A 1 202 ? 15.008 4.588 -1.756 1.00 7.21 181 ALA A C 1
ATOM 1435 O O . ALA A 1 202 ? 16.141 4.696 -2.260 1.00 8.28 181 ALA A O 1
ATOM 1437 N N . HIS A 1 203 ? 13.958 5.280 -2.199 1.00 7.08 182 HIS A N 1
ATOM 1438 C CA . HIS A 1 203 ? 14.147 6.298 -3.245 1.00 6.21 182 HIS A CA 1
ATOM 1439 C C . HIS A 1 203 ? 15.114 7.366 -2.752 1.00 6.03 182 HIS A C 1
ATOM 1440 O O . HIS A 1 203 ? 15.982 7.845 -3.509 1.00 8.24 182 HIS A O 1
ATOM 1447 N N . LEU A 1 204 ? 14.951 7.787 -1.494 1.00 5.98 183 LEU A N 1
ATOM 1448 C CA . LEU A 1 204 ? 15.823 8.824 -0.943 1.00 7.26 183 LEU A CA 1
ATOM 1449 C C . LEU A 1 204 ? 17.268 8.330 -0.827 1.00 6.99 183 LEU A C 1
ATOM 1450 O O . LEU A 1 204 ? 18.214 9.097 -1.128 1.00 8.08 183 LEU A O 1
ATOM 1455 N N . ALA A 1 205 ? 17.463 7.074 -0.394 1.00 6.99 184 ALA A N 1
ATOM 1456 C CA . ALA A 1 205 ? 18.819 6.531 -0.303 1.00 7.67 184 ALA A CA 1
ATOM 1457 C C . ALA A 1 205 ? 19.475 6.578 -1.682 1.00 8.73 184 ALA A C 1
ATOM 1458 O O . ALA A 1 205 ? 20.663 6.962 -1.817 1.00 10.46 184 ALA A O 1
ATOM 1460 N N . ALA A 1 206 ? 18.705 6.250 -2.719 1.00 8.37 185 ALA A N 1
ATOM 1461 C CA . ALA A 1 206 ? 19.258 6.287 -4.080 1.00 9.82 185 ALA A CA 1
ATOM 1462 C C . ALA A 1 206 ? 19.555 7.729 -4.482 1.00 8.24 185 ALA A C 1
ATOM 1463 O O . ALA A 1 206 ? 20.584 8.011 -5.112 1.00 11.26 185 ALA A O 1
ATOM 1465 N N . GLU A 1 207 ? 18.683 8.648 -4.083 1.00 9.42 186 GLU A N 1
ATOM 1466 C CA . GLU A 1 207 ? 18.852 10.062 -4.420 1.00 8.58 186 GLU A CA 1
ATOM 1467 C C . GLU A 1 207 ? 20.132 10.649 -3.844 1.00 10.03 186 GLU A C 1
ATOM 1468 O O . GLU A 1 207 ? 20.749 11.530 -4.429 1.00 11.27 186 GLU A O 1
ATOM 1474 N N . ASN A 1 208 ? 20.508 10.158 -2.663 1.00 8.63 187 ASN A N 1
ATOM 1475 C CA . ASN A 1 208 ? 21.642 10.710 -1.916 1.00 8.48 187 ASN A CA 1
ATOM 1476 C C . ASN A 1 208 ? 22.920 9.940 -2.116 1.00 10.02 187 ASN A C 1
ATOM 1477 O O . ASN A 1 208 ? 23.931 10.268 -1.475 1.00 11.37 187 ASN A O 1
ATOM 1482 N N . ALA A 1 209 ? 22.902 8.893 -2.936 1.00 11.14 188 ALA A N 1
ATOM 1483 C CA . ALA A 1 209 ? 24.019 7.950 -2.983 1.00 14.55 188 ALA A CA 1
ATOM 1484 C C . ALA A 1 209 ? 25.333 8.666 -3.193 1.00 17.96 188 ALA A C 1
ATOM 1485 O O . ALA A 1 209 ? 25.476 9.447 -4.164 1.00 15.68 188 ALA A O 1
ATOM 1487 N N . GLY A 1 210 ? 26.290 8.422 -2.299 1.00 17.81 189 GLY A N 1
ATOM 1488 C CA . GLY A 1 210 ? 27.627 8.970 -2.457 1.00 19.23 189 GLY A CA 1
ATOM 1489 C C . GLY A 1 210 ? 27.837 10.414 -2.051 1.00 24.57 189 GLY A C 1
ATOM 1490 O O . GLY A 1 210 ? 28.973 10.878 -2.092 1.00 23.20 189 GLY A O 1
ATOM 1491 N N . GLU A 1 211 ? 26.786 11.135 -1.647 1.00 17.82 190 GLU A N 1
ATOM 1492 C CA . GLU A 1 211 ? 26.934 12.545 -1.281 1.00 18.50 190 GLU A CA 1
ATOM 1493 C C . GLU A 1 211 ? 27.553 12.644 0.104 1.00 23.65 190 GLU A C 1
ATOM 1494 O O . GLU A 1 211 ? 27.142 11.929 1.025 1.00 26.44 190 GLU A O 1
ATOM 1500 N N . GLU A 1 212 ? 28.547 13.510 0.243 1.00 16.82 191 GLU A N 1
ATOM 1501 C CA . GLU A 1 212 ? 29.228 13.630 1.518 1.00 15.52 191 GLU A CA 1
ATOM 1502 C C . GLU A 1 212 ? 29.155 15.069 1.986 1.00 15.88 191 GLU A C 1
ATOM 1503 O O . GLU A 1 212 ? 29.278 15.989 1.178 1.00 18.04 191 GLU A O 1
ATOM 1509 N N . PRO A 1 213 ? 29.034 15.292 3.309 1.00 14.74 192 PRO A N 1
ATOM 1510 C CA . PRO A 1 213 ? 28.946 14.334 4.418 1.00 16.12 192 PRO A CA 1
ATOM 1511 C C . PRO A 1 213 ? 27.531 13.805 4.577 1.00 12.78 192 PRO A C 1
ATOM 1512 O O . PRO A 1 213 ? 27.303 12.835 5.313 1.00 15.52 192 PRO A O 1
ATOM 1516 N N . LEU A 1 214 ? 26.583 14.421 3.874 1.00 10.90 193 LEU A N 1
ATOM 1517 C CA . LEU A 1 214 ? 25.184 14.080 4.009 1.00 11.56 193 LEU A CA 1
ATOM 1518 C C . LEU A 1 214 ? 24.494 14.566 2.724 1.00 11.53 193 LEU A C 1
ATOM 1519 O O . LEU A 1 214 ? 24.801 15.664 2.229 1.00 11.68 193 LEU A O 1
ATOM 1524 N N . GLY A 1 215 ? 23.527 13.800 2.229 1.00 9.39 194 GLY A N 1
ATOM 1525 C CA . GLY A 1 215 ? 22.761 14.203 1.062 1.00 8.35 194 GLY A CA 1
ATOM 1526 C C . GLY A 1 215 ? 21.718 15.264 1.386 1.00 8.33 194 GLY A C 1
ATOM 1527 O O . GLY A 1 215 ? 21.431 15.546 2.560 1.00 8.37 194 GLY A O 1
ATOM 1528 N N . SER A 1 216 ? 21.091 15.822 0.350 1.00 7.88 195 SER A N 1
ATOM 1529 C CA . SER A 1 216 ? 20.126 16.910 0.518 1.00 7.98 195 SER A CA 1
ATOM 1530 C C . SER A 1 216 ? 18.672 16.493 0.583 1.00 6.49 195 SER A C 1
ATOM 1531 O O . SER A 1 216 ? 17.808 17.344 0.794 1.00 8.04 195 SER A O 1
ATOM 1534 N N . PHE A 1 217 ? 18.406 15.191 0.400 1.00 5.38 196 PHE A N 1
ATOM 1535 C CA . PHE A 1 217 ? 17.033 14.711 0.260 1.00 4.91 196 PHE A CA 1
ATOM 1536 C C . PHE A 1 217 ? 16.667 13.847 1.449 1.00 6.07 196 PHE A C 1
ATOM 1537 O O . PHE A 1 217 ? 17.164 12.739 1.613 1.00 7.37 196 PHE A O 1
ATOM 1545 N N . GLY A 1 218 ? 15.826 14.419 2.303 1.00 5.33 197 GLY A N 1
ATOM 1546 C CA . GLY A 1 218 ? 15.535 13.795 3.595 1.00 6.07 197 GLY A CA 1
ATOM 1547 C C . GLY A 1 218 ? 14.117 13.298 3.671 1.00 4.58 197 GLY A C 1
ATOM 1548 O O . GLY A 1 218 ? 13.333 13.417 2.713 1.00 4.98 197 GLY A O 1
ATOM 1549 N N . ALA A 1 219 ? 13.790 12.707 4.825 1.00 4.65 198 ALA A N 1
ATOM 1550 C CA . ALA A 1 219 ? 12.458 12.166 5.097 1.00 5.10 198 ALA A CA 1
ATOM 1551 C C . ALA A 1 219 ? 11.902 12.797 6.375 1.00 3.90 198 ALA A C 1
ATOM 1552 O O . ALA A 1 219 ? 12.671 13.126 7.286 1.00 5.21 198 ALA A O 1
ATOM 1554 N N . VAL A 1 220 ? 10.578 12.905 6.457 1.00 4.33 199 VAL A N 1
ATOM 1555 C CA . VAL A 1 220 ? 9.918 13.218 7.719 1.00 4.61 199 VAL A CA 1
ATOM 1556 C C . VAL A 1 220 ? 9.620 11.874 8.413 1.00 4.44 199 VAL A C 1
ATOM 1557 O O . VAL A 1 220 ? 8.959 10.998 7.834 1.00 4.64 199 VAL A O 1
ATOM 1561 N N . VAL A 1 221 ? 10.148 11.713 9.632 1.00 4.66 200 VAL A N 1
ATOM 1562 C CA . VAL A 1 221 ? 10.021 10.472 10.413 1.00 4.07 200 VAL A CA 1
ATOM 1563 C C . VAL A 1 221 ? 9.719 10.888 11.845 1.00 5.16 200 VAL A C 1
ATOM 1564 O O . VAL A 1 221 ? 10.571 11.502 12.516 1.00 6.12 200 VAL A O 1
ATOM 1568 N N . GLY A 1 222 ? 8.511 10.601 12.303 1.00 5.51 201 GLY A N 1
ATOM 1569 C CA . GLY A 1 222 ? 8.072 11.035 13.624 1.00 6.84 201 GLY A CA 1
ATOM 1570 C C . GLY A 1 222 ? 8.851 10.382 14.758 1.00 8.61 201 GLY A C 1
ATOM 1571 O O . GLY A 1 222 ? 9.017 9.146 14.776 1.00 8.46 201 GLY A O 1
ATOM 1572 N N . ALA A 1 223 ? 9.333 11.220 15.696 1.00 6.83 202 ALA A N 1
ATOM 1573 C CA . ALA A 1 223 ? 10.193 10.733 16.789 1.00 8.96 202 ALA A CA 1
ATOM 1574 C C . ALA A 1 223 ? 9.435 9.904 17.808 1.00 7.92 202 ALA A C 1
ATOM 1575 O O . ALA A 1 223 ? 10.063 9.237 18.637 1.00 9.73 202 ALA A O 1
ATOM 1577 N N . THR A 1 224 ? 8.104 9.987 17.816 1.00 7.73 203 THR A N 1
ATOM 1578 C CA . THR A 1 224 ? 7.330 9.246 18.817 1.00 9.02 203 THR A CA 1
ATOM 1579 C C . THR A 1 224 ? 6.833 7.894 18.294 1.00 10.10 203 THR A C 1
ATOM 1580 O O . THR A 1 224 ? 6.098 7.193 18.993 1.00 12.05 203 THR A O 1
ATOM 1584 N N . LEU A 1 225 ? 7.194 7.523 17.071 1.00 8.02 204 LEU A N 1
ATOM 1585 C CA . LEU A 1 225 ? 6.817 6.202 16.566 1.00 8.37 204 LEU A CA 1
ATOM 1586 C C . LEU A 1 225 ? 7.579 5.074 17.263 1.00 9.45 204 LEU A C 1
ATOM 1587 O O . LEU A 1 225 ? 8.735 5.263 17.659 1.00 10.14 204 LEU A O 1
ATOM 1592 N N . GLY A 1 226 ? 6.938 3.909 17.387 1.00 8.51 205 GLY A N 1
ATOM 1593 C CA . GLY A 1 226 ? 7.512 2.776 18.103 1.00 9.75 205 GLY A CA 1
ATOM 1594 C C . GLY A 1 226 ? 8.063 1.656 17.233 1.00 9.86 205 GLY A C 1
ATOM 1595 O O . GLY A 1 226 ? 8.662 0.692 17.739 1.00 12.02 205 GLY A O 1
ATOM 1596 N N . ASP A 1 227 ? 7.866 1.791 15.920 1.00 9.25 206 ASP A N 1
ATOM 1597 C CA . ASP A 1 227 ? 8.233 0.711 14.995 1.00 8.11 206 ASP A CA 1
ATOM 1598 C C . ASP A 1 227 ? 9.314 1.157 14.004 1.00 7.91 206 ASP A C 1
ATOM 1599 O O . ASP A 1 227 ? 9.461 0.553 12.929 1.00 7.53 206 ASP A O 1
ATOM 1604 N N . LEU A 1 228 ? 10.103 2.170 14.359 1.00 6.44 207 LEU A N 1
ATOM 1605 C CA . LEU A 1 228 ? 11.149 2.625 13.442 1.00 7.35 207 LEU A CA 1
ATOM 1606 C C . LEU A 1 228 ? 12.214 1.566 13.187 1.00 7.57 207 LEU A C 1
ATOM 1607 O O . LEU A 1 228 ? 12.922 1.618 12.164 1.00 8.14 207 LEU A O 1
ATOM 1612 N N . SER A 1 229 ? 12.366 0.614 14.108 1.00 7.21 208 SER A N 1
ATOM 1613 C CA . SER A 1 229 ? 13.352 -0.444 13.938 1.00 7.52 208 SER A CA 1
ATOM 1614 C C . SER A 1 229 ? 13.017 -1.346 12.728 1.00 7.20 208 SER A C 1
ATOM 1615 O O . SER A 1 229 ? 13.861 -2.152 12.322 1.00 8.19 208 SER A O 1
ATOM 1618 N N . SER A 1 230 ? 11.792 -1.235 12.207 1.00 6.76 209 SER A N 1
ATOM 1619 C CA . SER A 1 230 ? 11.377 -2.017 11.053 1.00 6.79 209 SER A CA 1
ATOM 1620 C C . SER A 1 230 ? 11.747 -1.326 9.746 1.00 6.40 209 SER A C 1
ATOM 1621 O O . SER A 1 230 ? 11.509 -1.894 8.667 1.00 7.15 209 SER A O 1
ATOM 1624 N N . TYR A 1 231 ? 12.339 -0.144 9.821 1.00 6.10 210 TYR A N 1
ATOM 1625 C CA . TYR A 1 231 ? 12.703 0.641 8.632 1.00 5.74 210 TYR A CA 1
ATOM 1626 C C . TYR A 1 231 ? 14.194 0.883 8.572 1.00 6.56 210 TYR A C 1
ATOM 1627 O O . TYR A 1 231 ? 14.850 1.049 9.619 1.00 8.90 210 TYR A O 1
ATOM 1636 N N . ASP A 1 232 ? 14.733 0.916 7.355 1.00 6.30 211 ASP A N 1
ATOM 1637 C CA . ASP A 1 232 ? 16.131 1.287 7.141 1.00 6.52 211 ASP A CA 1
ATOM 1638 C C . ASP A 1 232 ? 16.230 2.798 6.986 1.00 8.68 211 ASP A C 1
ATOM 1639 O O . ASP A 1 232 ? 15.936 3.366 5.928 1.00 7.96 211 ASP A O 1
ATOM 1644 N N . LEU A 1 233 ? 16.616 3.457 8.070 1.00 7.68 212 LEU A N 1
ATOM 1645 C CA . LEU A 1 233 ? 16.706 4.915 8.077 1.00 7.61 212 LEU A CA 1
ATOM 1646 C C . LEU A 1 233 ? 18.084 5.418 7.617 1.00 9.18 212 LEU A C 1
ATOM 1647 O O . LEU A 1 233 ? 18.316 6.641 7.621 1.00 10.19 212 LEU A O 1
ATOM 1652 N N . ASP A 1 234 ? 18.972 4.499 7.225 1.00 9.97 213 ASP A N 1
ATOM 1653 C CA A ASP A 1 234 ? 20.315 4.767 6.693 0.50 18.46 213 ASP A CA 1
ATOM 1654 C CA B ASP A 1 234 ? 20.275 4.964 6.780 0.50 11.11 213 ASP A CA 1
ATOM 1655 C C . ASP A 1 234 ? 20.133 5.290 5.264 1.00 9.44 213 ASP A C 1
ATOM 1656 O O . ASP A 1 234 ? 20.485 4.534 4.340 1.00 14.57 213 ASP A O 1
ATOM 1665 N N . ILE A 1 235 ? 19.583 6.482 5.049 1.00 8.16 214 ILE A N 1
ATOM 1666 C CA . ILE A 1 235 ? 19.324 6.985 3.685 1.00 8.15 214 ILE A CA 1
ATOM 1667 C C . ILE A 1 235 ? 20.332 8.033 3.245 1.00 7.93 214 ILE A C 1
ATOM 1668 O O . ILE A 1 235 ? 20.189 8.626 2.169 1.00 7.34 214 ILE A O 1
ATOM 1673 N N . ASN A 1 236 ? 21.368 8.252 4.047 1.00 8.16 215 ASN A N 1
ATOM 1674 C CA . ASN A 1 236 ? 22.361 9.304 3.759 1.00 9.38 215 ASN A CA 1
ATOM 1675 C C . ASN A 1 236 ? 21.691 10.650 3.490 1.00 8.81 215 ASN A C 1
ATOM 1676 O O . ASN A 1 236 ? 22.132 11.454 2.629 1.00 8.54 215 ASN A O 1
ATOM 1681 N N . GLY A 1 237 ? 20.619 10.915 4.238 1.00 7.99 216 GLY A N 1
ATOM 1682 C CA . GLY A 1 237 ? 19.957 12.210 4.192 1.00 8.01 216 GLY A CA 1
ATOM 1683 C C . GLY A 1 237 ? 19.325 12.519 5.531 1.00 7.64 216 GLY A C 1
ATOM 1684 O O . GLY A 1 237 ? 19.225 11.637 6.403 1.00 7.61 216 GLY A O 1
ATOM 1685 N N . PRO A 1 238 ? 18.944 13.774 5.724 1.00 6.17 217 PRO A N 1
ATOM 1686 C CA . PRO A 1 238 ? 18.470 14.207 7.048 1.00 6.55 217 PRO A CA 1
ATOM 1687 C C . PRO A 1 238 ? 17.080 13.636 7.351 1.00 5.11 217 PRO A C 1
ATOM 1688 O O . PRO A 1 238 ? 16.248 13.414 6.425 1.00 6.51 217 PRO A O 1
ATOM 1692 N N . LEU A 1 239 ? 16.796 13.414 8.639 1.00 5.83 218 LEU A N 1
ATOM 1693 C CA . LEU A 1 239 ? 15.492 12.887 9.042 1.00 4.90 218 LEU A CA 1
ATOM 1694 C C . LEU A 1 239 ? 14.835 13.963 9.902 1.00 4.57 218 LEU A C 1
ATOM 1695 O O . LEU A 1 239 ? 15.265 14.191 11.045 1.00 6.23 218 LEU A O 1
ATOM 1700 N N . LEU A 1 240 ? 13.841 14.653 9.365 1.00 4.61 219 LEU A N 1
ATOM 1701 C CA . LEU A 1 240 ? 13.172 15.699 10.128 1.00 4.19 219 LEU A CA 1
ATOM 1702 C C . LEU A 1 240 ? 12.236 14.997 11.084 1.00 5.18 219 LEU A C 1
ATOM 1703 O O . LEU A 1 240 ? 11.347 14.227 10.663 1.00 5.16 219 LEU A O 1
ATOM 1708 N N . ALA A 1 241 ? 12.440 15.229 12.381 1.00 4.98 220 ALA A N 1
ATOM 1709 C CA . ALA A 1 241 ? 11.724 14.457 13.384 1.00 5.73 220 ALA A CA 1
ATOM 1710 C C . ALA A 1 241 ? 10.866 15.369 14.227 1.00 5.06 220 ALA A C 1
ATOM 1711 O O . ALA A 1 241 ? 11.341 15.918 15.220 1.00 7.82 220 ALA A O 1
ATOM 1713 N N . PRO A 1 242 ? 9.594 15.520 13.870 1.00 5.44 221 PRO A N 1
ATOM 1714 C CA . PRO A 1 242 ? 8.702 16.269 14.758 1.00 9.57 221 PRO A CA 1
ATOM 1715 C C . PRO A 1 242 ? 8.397 15.476 16.057 1.00 8.77 221 PRO A C 1
ATOM 1716 O O . PRO A 1 242 ? 8.533 14.199 16.136 1.00 8.60 221 PRO A O 1
ATOM 1720 N N . GLY A 1 243 ? 7.950 16.237 17.063 1.00 8.78 222 GLY A N 1
ATOM 1721 C CA . GLY A 1 243 ? 7.504 15.624 18.302 1.00 10.93 222 GLY A CA 1
ATOM 1722 C C . GLY A 1 243 ? 8.537 15.672 19.407 1.00 10.75 222 GLY A C 1
ATOM 1723 O O . GLY A 1 243 ? 8.319 15.035 20.458 1.00 13.19 222 GLY A O 1
ATOM 1724 N N . ILE A 1 244 ? 9.631 16.392 19.230 1.00 9.57 223 ILE A N 1
ATOM 1725 C CA . ILE A 1 244 ? 10.656 16.374 20.267 1.00 9.95 223 ILE A CA 1
ATOM 1726 C C . ILE A 1 244 ? 10.107 17.101 21.499 1.00 12.62 223 ILE A C 1
ATOM 1727 O O . ILE A 1 244 ? 9.513 18.179 21.394 1.00 13.03 223 ILE A O 1
ATOM 1732 N N . GLY A 1 245 ? 10.300 16.479 22.669 1.00 12.48 224 GLY A N 1
ATOM 1733 C CA . GLY A 1 245 ? 9.773 16.983 23.930 1.00 14.85 224 GLY A CA 1
ATOM 1734 C C . GLY A 1 245 ? 8.592 16.124 24.388 1.00 18.42 224 GLY A C 1
ATOM 1735 O O . GLY A 1 245 ? 8.266 16.100 25.568 1.00 25.12 224 GLY A O 1
ATOM 1736 N N . ALA A 1 246 ? 7.902 15.453 23.451 1.00 15.37 225 ALA A N 1
ATOM 1737 C CA . ALA A 1 246 ? 6.761 14.571 23.773 1.00 17.26 225 ALA A CA 1
ATOM 1738 C C . ALA A 1 246 ? 7.249 13.349 24.523 1.00 26.85 225 ALA A C 1
ATOM 1739 O O . ALA A 1 246 ? 8.412 13.001 24.465 1.00 18.87 225 ALA A O 1
ATOM 1741 N N . GLN A 1 247 ? 6.334 12.698 25.232 1.00 21.19 226 GLN A N 1
ATOM 1742 C CA . GLN A 1 247 ? 6.658 11.468 25.937 1.00 26.37 226 GLN A CA 1
ATOM 1743 C C . GLN A 1 247 ? 7.417 10.475 25.033 1.00 21.99 226 GLN A C 1
ATOM 1744 O O . GLN A 1 247 ? 6.953 10.160 23.933 1.00 24.17 226 GLN A O 1
ATOM 1750 N N . GLY A 1 248 ? 8.593 10.005 25.477 1.00 22.22 227 GLY A N 1
ATOM 1751 C CA . GLY A 1 248 ? 9.361 9.025 24.706 1.00 23.27 227 GLY A CA 1
ATOM 1752 C C . GLY A 1 248 ? 10.236 9.650 23.634 1.00 19.54 227 GLY A C 1
ATOM 1753 O O . GLY A 1 248 ? 10.992 8.928 22.939 1.00 22.48 227 GLY A O 1
ATOM 1754 N N . ALA A 1 249 ? 10.100 10.974 23.454 1.00 17.59 228 ALA A N 1
ATOM 1755 C CA . ALA A 1 249 ? 10.897 11.722 22.488 1.00 18.07 228 ALA A CA 1
ATOM 1756 C C . ALA A 1 249 ? 11.543 12.930 23.156 1.00 12.74 228 ALA A C 1
ATOM 1757 O O . ALA A 1 249 ? 11.694 14.017 22.565 1.00 15.10 228 ALA A O 1
ATOM 1759 N N . ALA A 1 250 ? 11.963 12.724 24.387 1.00 13.98 229 ALA A N 1
ATOM 1760 C CA . ALA A 1 250 ? 12.845 13.664 25.012 1.00 14.13 229 ALA A CA 1
ATOM 1761 C C . ALA A 1 250 ? 14.215 13.536 24.305 1.00 13.38 229 ALA A C 1
ATOM 1762 O O . ALA A 1 250 ? 14.519 12.492 23.720 1.00 12.89 229 ALA A O 1
ATOM 1764 N N . PRO A 1 251 ? 15.054 14.574 24.391 1.00 13.66 230 PRO A N 1
ATOM 1765 C CA . PRO A 1 251 ? 16.399 14.486 23.831 1.00 12.46 230 PRO A CA 1
ATOM 1766 C C . PRO A 1 251 ? 17.131 13.199 24.194 1.00 12.70 230 PRO A C 1
ATOM 1767 O O . PRO A 1 251 ? 17.727 12.552 23.314 1.00 13.39 230 PRO A O 1
ATOM 1771 N N . ALA A 1 252 ? 17.075 12.786 25.463 1.00 12.61 231 ALA A N 1
ATOM 1772 C CA . ALA A 1 252 ? 17.827 11.604 25.874 1.00 11.89 231 ALA A CA 1
ATOM 1773 C C . ALA A 1 252 ? 17.345 10.314 25.203 1.00 14.14 231 ALA A C 1
ATOM 1774 O O . ALA A 1 252 ? 18.084 9.334 25.142 1.00 14.71 231 ALA A O 1
ATOM 1776 N N . ASP A 1 253 ? 16.093 10.308 24.723 1.00 12.17 232 ASP A N 1
ATOM 1777 C CA . ASP A 1 253 ? 15.495 9.125 24.085 1.00 13.40 232 ASP A CA 1
ATOM 1778 C C . ASP A 1 253 ? 15.889 8.985 22.625 1.00 10.50 232 ASP A C 1
ATOM 1779 O O . ASP A 1 253 ? 15.677 7.919 22.049 1.00 12.91 232 ASP A O 1
ATOM 1784 N N . LEU A 1 254 ? 16.401 10.061 22.013 1.00 10.78 233 LEU A N 1
ATOM 1785 C CA . LEU A 1 254 ? 16.575 10.032 20.544 1.00 8.97 233 LEU A CA 1
ATOM 1786 C C . LEU A 1 254 ? 17.542 8.960 20.022 1.00 10.45 233 LEU A C 1
ATOM 1787 O O . LEU A 1 254 ? 17.257 8.314 19.012 1.00 11.44 233 LEU A O 1
ATOM 1792 N N . PRO A 1 255 ? 18.697 8.774 20.685 1.00 9.90 234 PRO A N 1
ATOM 1793 C CA . PRO A 1 255 ? 19.563 7.698 20.199 1.00 12.21 234 PRO A CA 1
ATOM 1794 C C . PRO A 1 255 ? 18.889 6.329 20.199 1.00 12.83 234 PRO A C 1
ATOM 1795 O O . PRO A 1 255 ? 19.080 5.549 19.259 1.00 14.69 234 PRO A O 1
ATOM 1799 N N . GLY A 1 256 ? 18.107 5.999 21.231 1.00 12.65 235 GLY A N 1
ATOM 1800 C CA . GLY A 1 256 ? 17.406 4.725 21.228 1.00 13.56 235 GLY A CA 1
ATOM 1801 C C . GLY A 1 256 ? 16.321 4.650 20.151 1.00 12.90 235 GLY A C 1
ATOM 1802 O O . GLY A 1 256 ? 16.068 3.578 19.604 1.00 15.69 235 GLY A O 1
ATOM 1803 N N . VAL A 1 257 ? 15.666 5.772 19.872 1.00 11.48 236 VAL A N 1
ATOM 1804 C CA . VAL A 1 257 ? 14.586 5.787 18.871 1.00 12.46 236 VAL A CA 1
ATOM 1805 C C . VAL A 1 257 ? 15.162 5.610 17.440 1.00 11.37 236 VAL A C 1
ATOM 1806 O O . VAL A 1 257 ? 14.667 4.769 16.656 1.00 15.42 236 VAL A O 1
ATOM 1810 N N . PHE A 1 258 ? 16.226 6.349 17.138 1.00 12.09 237 PHE A N 1
ATOM 1811 C CA . PHE A 1 258 ? 16.760 6.417 15.777 1.00 13.01 237 PHE A CA 1
ATOM 1812 C C . PHE A 1 258 ? 17.982 5.547 15.495 1.00 13.08 237 PHE A C 1
ATOM 1813 O O . PHE A 1 258 ? 18.384 5.410 14.326 1.00 14.44 237 PHE A O 1
ATOM 1821 N N . GLY A 1 259 ? 18.580 4.932 16.519 1.00 14.56 238 GLY A N 1
ATOM 1822 C CA . GLY A 1 259 ? 19.767 4.112 16.272 1.00 15.73 238 GLY A CA 1
ATOM 1823 C C . GLY A 1 259 ? 20.932 4.929 15.723 1.00 13.23 238 GLY A C 1
ATOM 1824 O O . GLY A 1 259 ? 21.050 6.135 16.000 1.00 16.41 238 GLY A O 1
ATOM 1825 N N . ALA A 1 260 ? 21.752 4.295 14.878 1.00 14.73 239 ALA A N 1
ATOM 1826 C CA . ALA A 1 260 ? 22.908 4.964 14.289 1.00 18.41 239 ALA A CA 1
ATOM 1827 C C . ALA A 1 260 ? 22.491 6.177 13.460 1.00 19.18 239 ALA A C 1
ATOM 1828 O O . ALA A 1 260 ? 23.228 7.166 13.358 1.00 21.13 239 ALA A O 1
ATOM 1830 N N . ALA A 1 261 ? 21.276 6.137 12.908 1.00 13.92 240 ALA A N 1
ATOM 1831 C CA . ALA A 1 261 ? 20.810 7.257 12.119 1.00 11.63 240 ALA A CA 1
ATOM 1832 C C . ALA A 1 261 ? 20.530 8.533 12.921 1.00 12.43 240 ALA A C 1
ATOM 1833 O O . ALA A 1 261 ? 20.215 9.585 12.333 1.00 11.61 240 ALA A O 1
ATOM 1835 N N . VAL A 1 262 ? 20.640 8.482 14.258 1.00 12.40 241 VAL A N 1
ATOM 1836 C CA . VAL A 1 262 ? 20.355 9.680 15.051 1.00 12.87 241 VAL A CA 1
ATOM 1837 C C . VAL A 1 262 ? 21.263 10.850 14.670 1.00 11.49 241 VAL A C 1
ATOM 1838 O O . VAL A 1 262 ? 20.890 12.006 14.846 1.00 9.39 241 VAL A O 1
ATOM 1842 N N . ARG A 1 263 ? 22.451 10.546 14.130 1.00 12.94 242 ARG A N 1
ATOM 1843 C CA . ARG A 1 263 ? 23.371 11.591 13.736 1.00 14.51 242 ARG A CA 1
ATOM 1844 C C . ARG A 1 263 ? 22.832 12.425 12.575 1.00 14.20 242 ARG A C 1
ATOM 1845 O O . ARG A 1 263 ? 23.282 13.561 12.365 1.00 15.18 242 ARG A O 1
ATOM 1853 N N . ASN A 1 264 ? 21.865 11.862 11.835 1.00 10.73 243 ASN A N 1
ATOM 1854 C CA . ASN A 1 264 ? 21.252 12.555 10.695 1.00 9.73 243 ASN A CA 1
ATOM 1855 C C . ASN A 1 264 ? 19.889 13.155 11.011 1.00 8.36 243 ASN A C 1
ATOM 1856 O O . ASN A 1 264 ? 19.230 13.692 10.123 1.00 8.15 243 ASN A O 1
ATOM 1861 N N . VAL A 1 265 ? 19.463 13.104 12.272 1.00 8.01 244 VAL A N 1
ATOM 1862 C CA . VAL A 1 265 ? 18.171 13.629 12.659 1.00 7.14 244 VAL A CA 1
ATOM 1863 C C . VAL A 1 265 ? 18.229 15.146 12.809 1.00 7.18 244 VAL A C 1
ATOM 1864 O O . VAL A 1 265 ? 19.178 15.688 13.414 1.00 8.83 244 VAL A O 1
ATOM 1868 N N . VAL A 1 266 ? 17.191 15.806 12.297 1.00 5.94 245 VAL A N 1
ATOM 1869 C CA . VAL A 1 266 ? 16.927 17.214 12.529 1.00 7.02 245 VAL A CA 1
ATOM 1870 C C . VAL A 1 266 ? 15.769 17.218 13.514 1.00 6.10 245 VAL A C 1
ATOM 1871 O O . VAL A 1 266 ? 14.605 17.051 13.135 1.00 5.66 245 VAL A O 1
ATOM 1875 N N . PRO A 1 267 ? 16.073 17.400 14.813 1.00 5.87 246 PRO A N 1
ATOM 1876 C CA . PRO A 1 267 ? 15.008 17.260 15.822 1.00 5.71 246 PRO A CA 1
ATOM 1877 C C . PRO A 1 267 ? 14.211 18.552 15.874 1.00 6.38 246 PRO A C 1
ATOM 1878 O O . PRO A 1 267 ? 14.767 19.616 16.128 1.00 8.78 246 PRO A O 1
ATOM 1882 N N . ASN A 1 268 ? 12.908 18.475 15.634 1.00 5.82 247 ASN A N 1
ATOM 1883 C CA . ASN A 1 268 ? 12.095 19.665 15.626 1.00 5.71 247 ASN A CA 1
ATOM 1884 C C . ASN A 1 268 ? 11.308 19.792 16.937 1.00 5.67 247 ASN A C 1
ATOM 1885 O O . ASN A 1 268 ? 10.537 18.892 17.299 1.00 6.58 247 ASN A O 1
ATOM 1890 N N . VAL A 1 269 ? 11.506 20.912 17.637 1.00 4.97 248 VAL A N 1
ATOM 1891 C CA A VAL A 1 269 ? 10.756 21.240 18.845 0.75 6.05 248 VAL A CA 1
ATOM 1892 C CA B VAL A 1 269 ? 10.653 21.193 18.784 0.25 8.25 248 VAL A CA 1
ATOM 1893 C C . VAL A 1 269 ? 9.815 22.408 18.532 1.00 7.04 248 VAL A C 1
ATOM 1894 O O . VAL A 1 269 ? 10.258 23.407 17.950 1.00 9.58 248 VAL A O 1
ATOM 1901 N N . SER A 1 270 ? 8.571 22.312 18.952 1.00 6.41 249 SER A N 1
ATOM 1902 C CA . SER A 1 270 ? 7.648 23.417 18.806 1.00 8.34 249 SER A CA 1
ATOM 1903 C C . SER A 1 270 ? 7.316 23.996 20.202 1.00 7.95 249 SER A C 1
ATOM 1904 O O . SER A 1 270 ? 8.023 24.891 20.678 1.00 7.62 249 SER A O 1
ATOM 1907 N N . ARG A 1 271 ? 6.303 23.455 20.865 1.00 9.63 250 ARG A N 1
ATOM 1908 C CA . ARG A 1 271 ? 5.887 24.010 22.163 1.00 8.53 250 ARG A CA 1
ATOM 1909 C C . ARG A 1 271 ? 7.006 24.075 23.229 1.00 9.16 250 ARG A C 1
ATOM 1910 O O . ARG A 1 271 ? 7.056 25.041 24.003 1.00 8.67 250 ARG A O 1
ATOM 1918 N N . GLY A 1 272 ? 7.893 23.081 23.263 1.00 8.62 251 GLY A N 1
ATOM 1919 C CA . GLY A 1 272 ? 8.946 23.037 24.271 1.00 9.91 251 GLY A CA 1
ATOM 1920 C C . GLY A 1 272 ? 9.800 24.285 24.287 1.00 8.00 251 GLY A C 1
ATOM 1921 O O . GLY A 1 272 ? 10.379 24.644 25.347 1.00 8.58 251 GLY A O 1
ATOM 1922 N N . VAL A 1 273 ? 9.933 24.943 23.129 1.00 7.15 252 VAL A N 1
ATOM 1923 C CA . VAL A 1 273 ? 10.602 26.245 23.074 1.00 8.13 252 VAL A CA 1
ATOM 1924 C C . VAL A 1 273 ? 9.597 27.402 23.045 1.00 7.10 252 VAL A C 1
ATOM 1925 O O . VAL A 1 273 ? 9.692 28.350 23.841 1.00 7.80 252 VAL A O 1
ATOM 1929 N N . LEU A 1 274 ? 8.634 27.321 22.143 1.00 7.67 253 LEU A N 1
ATOM 1930 C CA . LEU A 1 274 ? 7.728 28.430 21.900 1.00 7.07 253 LEU A CA 1
ATOM 1931 C C . LEU A 1 274 ? 6.856 28.824 23.077 1.00 8.59 253 LEU A C 1
ATOM 1932 O O . LEU A 1 274 ? 6.459 30.001 23.172 1.00 10.02 253 LEU A O 1
ATOM 1937 N N . ARG A 1 275 ? 6.524 27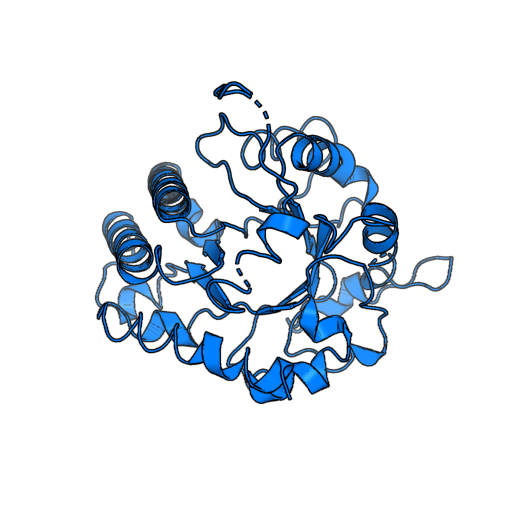.878 23.959 1.00 7.20 254 ARG A N 1
ATOM 1938 C CA . ARG A 1 275 ? 5.664 28.263 25.089 1.00 9.07 254 ARG A CA 1
ATOM 1939 C C . ARG A 1 275 ? 6.340 29.278 26.000 1.00 10.20 254 ARG A C 1
ATOM 1940 O O . ARG A 1 275 ? 5.660 29.913 26.818 1.00 11.35 254 ARG A O 1
ATOM 1948 N N . HIS A 1 276 ? 7.662 29.424 25.887 1.00 8.33 255 HIS A N 1
ATOM 1949 C CA . HIS A 1 276 ? 8.399 30.372 26.730 1.00 9.09 255 HIS A CA 1
ATOM 1950 C C . HIS A 1 276 ? 8.356 31.806 26.241 1.00 10.55 255 HIS A C 1
ATOM 1951 O O . HIS A 1 276 ? 8.737 32.715 26.977 1.00 11.33 255 HIS A O 1
ATOM 1958 N N . GLY A 1 277 ? 7.895 32.039 25.016 1.00 10.49 256 GLY A N 1
ATOM 1959 C CA . GLY A 1 277 ? 7.683 33.397 24.561 1.00 12.83 256 GLY A CA 1
ATOM 1960 C C . GLY A 1 277 ? 6.518 34.018 25.320 1.00 11.16 256 GLY A C 1
ATOM 1961 O O . GLY A 1 277 ? 5.710 33.322 25.958 1.00 13.57 256 GLY A O 1
ATOM 1962 N N . PRO A 1 278 ? 6.412 35.338 25.253 1.00 11.73 257 PRO A N 1
ATOM 1963 C CA . PRO A 1 278 ? 7.246 36.210 24.401 1.00 10.53 257 PRO A CA 1
ATOM 1964 C C . PRO A 1 278 ? 8.604 36.639 24.983 1.00 11.42 257 PRO A C 1
ATOM 1965 O O . PRO A 1 278 ? 9.319 37.461 24.397 1.00 11.90 257 PRO A O 1
ATOM 1969 N N . ASP A 1 279 ? 8.962 36.119 26.160 1.00 8.89 258 ASP A N 1
ATOM 1970 C CA . ASP A 1 279 ? 10.209 36.497 26.840 1.00 8.69 258 ASP A CA 1
ATOM 1971 C C . ASP A 1 279 ? 11.417 36.002 26.040 1.00 9.80 258 ASP A C 1
ATOM 1972 O O . ASP A 1 279 ? 11.614 34.781 25.883 1.00 8.34 258 ASP A O 1
ATOM 1977 N N . VAL A 1 280 ? 12.215 36.932 25.521 1.00 7.81 259 VAL A N 1
ATOM 1978 C CA . VAL A 1 280 ? 13.287 36.549 24.608 1.00 8.45 259 VAL A CA 1
ATOM 1979 C C . VAL A 1 280 ? 14.392 35.785 25.324 1.00 8.08 259 VAL A C 1
ATOM 1980 O O . VAL A 1 280 ? 15.000 34.880 24.724 1.00 9.26 259 VAL A O 1
ATOM 1984 N N . ARG A 1 281 ? 14.667 36.095 26.594 1.00 7.46 260 ARG A N 1
ATOM 1985 C CA . ARG A 1 281 ? 15.679 35.318 27.304 1.00 8.17 260 ARG A CA 1
ATOM 1986 C C . ARG A 1 281 ? 15.146 33.912 27.576 1.00 8.60 260 ARG A C 1
ATOM 1987 O O . ARG A 1 281 ? 15.914 32.950 27.519 1.00 9.09 260 ARG A O 1
ATOM 1995 N N . ALA A 1 282 ? 13.859 33.798 27.881 1.00 7.55 261 ALA A N 1
ATOM 1996 C CA . ALA A 1 282 ? 13.277 32.475 28.144 1.00 7.58 261 ALA A CA 1
ATOM 1997 C C . ALA A 1 282 ? 13.297 31.617 26.869 1.00 8.50 261 ALA A C 1
ATOM 1998 O O . ALA A 1 282 ? 13.577 30.408 26.932 1.00 7.42 261 ALA A O 1
ATOM 2000 N N . LEU A 1 283 ? 13.015 32.232 25.711 1.00 6.27 262 LEU A N 1
ATOM 2001 C CA . LEU A 1 283 ? 13.062 31.504 24.426 1.00 5.71 262 LEU A CA 1
ATOM 2002 C C . LEU A 1 283 ? 14.470 31.003 24.152 1.00 7.89 262 LEU A C 1
ATOM 2003 O O . LEU A 1 283 ? 14.665 29.828 23.826 1.00 6.86 262 LEU A O 1
ATOM 2008 N N . ARG A 1 284 ? 15.453 31.884 24.291 1.00 7.95 263 ARG A N 1
ATOM 2009 C CA A ARG A 1 284 ? 16.852 31.532 24.093 0.54 6.17 263 ARG A CA 1
ATOM 2010 C CA B ARG A 1 284 ? 16.836 31.480 24.055 0.46 6.45 263 ARG A CA 1
ATOM 2011 C C . ARG A 1 284 ? 17.302 30.403 25.032 1.00 9.49 263 ARG A C 1
ATOM 2012 O O . ARG A 1 284 ? 17.999 29.459 24.638 1.00 9.45 263 ARG A O 1
ATOM 2027 N N . THR A 1 285 ? 16.942 30.539 26.304 1.00 7.46 264 THR A N 1
ATOM 2028 C CA . THR A 1 285 ? 17.363 29.556 27.290 1.00 8.25 264 THR A CA 1
ATOM 2029 C C . THR A 1 285 ? 16.810 28.176 26.932 1.00 8.64 264 THR A C 1
ATOM 2030 O O . THR A 1 285 ? 17.530 27.181 27.017 1.00 8.61 264 THR A O 1
ATOM 2034 N N . ALA A 1 286 ? 15.531 28.111 26.554 1.00 7.22 265 ALA A N 1
ATOM 2035 C CA . ALA A 1 286 ? 14.909 26.824 26.223 1.00 7.70 265 ALA A CA 1
ATOM 2036 C C . ALA A 1 286 ? 15.545 26.220 24.985 1.00 8.78 265 ALA A C 1
ATOM 2037 O O . ALA A 1 286 ? 15.808 25.020 24.941 1.00 8.73 265 ALA A O 1
ATOM 2039 N N . ALA A 1 287 ? 15.755 27.042 23.958 1.00 7.55 266 ALA A N 1
ATOM 2040 C CA . ALA A 1 287 ? 16.388 26.534 22.731 1.00 7.72 266 ALA A CA 1
ATOM 2041 C C . ALA A 1 287 ? 17.802 26.023 23.020 1.00 8.28 266 ALA A C 1
ATOM 2042 O O . ALA A 1 287 ? 18.204 24.955 22.526 1.00 9.60 266 ALA A O 1
ATOM 2044 N N . ASP A 1 288 ? 18.585 26.768 23.798 1.00 8.61 267 ASP A N 1
ATOM 2045 C CA A ASP A 1 288 ? 19.958 26.330 24.110 0.50 8.91 267 ASP A CA 1
ATOM 2046 C CA B ASP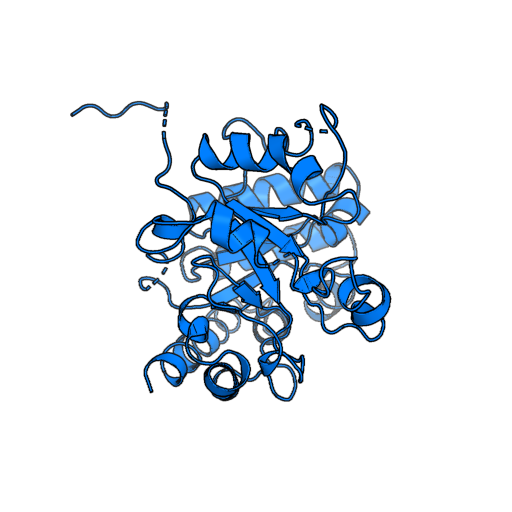 A 1 288 ? 19.941 26.343 24.103 0.50 9.76 267 ASP A CA 1
ATOM 2047 C C . ASP A 1 288 ? 19.909 25.015 24.877 1.00 9.51 267 ASP A C 1
ATOM 2048 O O . ASP A 1 288 ? 20.743 24.126 24.668 1.00 11.80 267 ASP A O 1
ATOM 2057 N N . ARG A 1 289 ? 18.944 24.883 25.787 1.00 8.47 268 ARG A N 1
ATOM 2058 C CA . ARG A 1 289 ? 18.874 23.670 26.605 1.00 8.69 268 ARG A CA 1
ATOM 2059 C C . ARG A 1 289 ? 18.517 22.440 25.759 1.00 8.77 268 ARG A C 1
ATOM 2060 O O . ARG A 1 289 ? 19.144 21.373 25.903 1.00 10.55 268 ARG A O 1
ATOM 2068 N N . PHE A 1 290 ? 17.518 22.566 24.891 1.00 7.51 269 PHE A N 1
ATOM 2069 C CA . PHE A 1 290 ? 17.215 21.450 23.994 1.00 7.70 269 PHE A CA 1
ATOM 2070 C C . PHE A 1 290 ? 18.415 21.080 23.141 1.00 9.39 269 PHE A C 1
ATOM 2071 O O . PHE A 1 290 ? 18.751 19.895 23.038 1.00 9.48 269 PHE A O 1
ATOM 2079 N N . ALA A 1 291 ? 19.052 22.072 22.520 1.00 8.88 270 ALA A N 1
ATOM 2080 C CA . ALA A 1 291 ? 20.163 21.759 21.628 1.00 10.12 270 ALA A CA 1
ATOM 2081 C C . ALA A 1 291 ? 21.271 21.066 22.402 1.00 11.01 270 ALA A C 1
ATOM 2082 O O . ALA A 1 291 ? 21.902 20.098 21.910 1.00 11.76 270 ALA A O 1
ATOM 2084 N N . GLU A 1 292 ? 21.550 21.549 23.616 1.00 10.89 271 GLU A N 1
ATOM 2085 C CA . GLU A 1 292 ? 22.629 20.934 24.390 1.00 12.25 271 GLU A CA 1
ATOM 2086 C C . GLU A 1 292 ? 22.294 19.527 24.836 1.00 13.01 271 GLU A C 1
ATOM 2087 O O . GLU A 1 292 ? 23.162 18.637 24.829 1.00 12.68 271 GLU A O 1
ATOM 2093 N N . GLU A 1 293 ? 21.048 19.311 25.257 1.00 10.40 272 GLU A N 1
ATOM 2094 C CA . GLU A 1 293 ? 20.673 17.970 25.689 1.00 10.09 272 GLU A CA 1
ATOM 2095 C C . GLU A 1 293 ? 20.716 16.969 24.546 1.00 12.23 272 GLU A C 1
ATOM 2096 O O . GLU A 1 293 ? 21.108 15.804 24.734 1.00 11.70 272 GLU A O 1
ATOM 2102 N N . ILE A 1 294 ? 20.282 17.405 23.365 1.00 9.54 273 ILE A N 1
ATOM 2103 C CA . ILE A 1 294 ? 20.335 16.527 22.202 1.00 9.88 273 ILE A CA 1
ATOM 2104 C C . ILE A 1 294 ? 21.801 16.265 21.823 1.00 11.97 273 ILE A C 1
ATOM 2105 O O . ILE A 1 294 ? 22.187 15.116 21.612 1.00 11.96 273 ILE A O 1
ATOM 2110 N N . ARG A 1 295 ? 22.624 17.321 21.777 1.00 9.92 274 ARG A N 1
ATOM 2111 C CA A ARG A 1 295 ? 24.032 17.139 21.464 0.49 11.14 274 ARG A CA 1
ATOM 2112 C CA B ARG A 1 295 ? 24.050 17.170 21.488 0.51 14.13 274 ARG A CA 1
ATOM 2113 C C . ARG A 1 295 ? 24.675 16.141 22.415 1.00 14.05 274 ARG A C 1
ATOM 2114 O O . ARG A 1 295 ? 25.403 15.244 21.980 1.00 13.76 274 ARG A O 1
ATOM 2129 N N . ALA A 1 296 ? 24.392 16.263 23.712 1.00 11.51 275 ALA A N 1
ATOM 2130 C CA . ALA A 1 296 ? 24.968 15.358 24.708 1.00 14.56 275 ALA A CA 1
ATOM 2131 C C . ALA A 1 296 ? 24.462 13.926 24.521 1.00 19.50 275 ALA A C 1
ATOM 2132 O O . ALA A 1 296 ? 25.226 12.949 24.653 1.00 19.09 275 ALA A O 1
ATOM 2134 N N . ALA A 1 297 ? 23.178 13.766 24.215 1.00 14.40 276 ALA A N 1
ATOM 2135 C CA . ALA A 1 297 ? 22.650 12.408 24.047 1.00 15.04 276 ALA A CA 1
ATOM 2136 C C . ALA A 1 297 ? 23.317 11.716 22.857 1.00 19.99 276 ALA A C 1
ATOM 2137 O O . ALA A 1 297 ? 23.692 10.537 22.933 1.00 20.35 276 ALA A O 1
ATOM 2139 N N . VAL A 1 298 ? 23.412 12.447 21.751 1.00 16.60 277 VAL A N 1
ATOM 2140 C CA . VAL A 1 298 ? 23.991 11.920 20.518 1.00 19.31 277 VAL A CA 1
ATOM 2141 C C . VAL A 1 298 ? 25.475 11.618 20.724 1.00 22.00 277 VAL A C 1
ATOM 2142 O O . VAL A 1 298 ? 25.982 10.617 20.204 1.00 25.84 277 VAL A O 1
ATOM 2146 N N . ALA A 1 299 ? 26.168 12.445 21.511 1.00 21.45 278 ALA A N 1
ATOM 2147 C CA . ALA A 1 299 ? 27.603 12.276 21.803 1.00 22.47 278 ALA A CA 1
ATOM 2148 C C . ALA A 1 299 ? 27.844 11.062 22.669 1.00 29.82 278 ALA A C 1
ATOM 2149 O O . ALA A 1 299 ? 28.922 10.477 22.628 1.00 38.58 278 ALA A O 1
ATOM 2151 N N . ALA A 1 300 ? 26.874 10.682 23.492 1.00 27.84 279 ALA A N 1
ATOM 2152 C CA . ALA A 1 300 ? 27.065 9.553 24.390 1.00 29.75 279 ALA A CA 1
ATOM 2153 C C . ALA A 1 300 ? 26.859 8.202 23.711 1.00 33.36 279 ALA A C 1
ATOM 2154 O O . ALA A 1 300 ? 27.263 7.176 24.321 1.00 47.02 279 ALA A O 1
#

Solvent-accessible surface area: 12614 Å² total

Organism: Streptomyces avermitilis (strain ATCC 31267 / DSM 46492 / JCM 5070 / NBRC 14893 / NCIMB 12804 / NRRL 8165 / MA-4680) (NCBI:txid227882)

Radius of gyration: 17.97 Å; Cα contacts (8 Å, |Δi|>4): 583; chains: 1; bounding box: 44×48×42 Å

Nearest PDB structures (foldseek):
  3v75-assembly1_A-2  TM=1.004E+00  e=1.985E-54  Streptomyces avermitilis
  3r89-assembly1_B  TM=8.180E-01  e=1.216E-16  Anaerococcus prevotii DSM 20548
  6dsr-assembly1_B  TM=8.133E-01  e=4.174E-14  Plasmodium falciparum
  2fds-assembly1_B  TM=7.868E-01  e=5.885E-14  Plasmodium berghei
  2zcg-assembly1_B  TM=8.084E-01  e=5.486E-13  Plasmodium falciparum